Protein AF-A0A9W8CVJ3-F1 (afdb_monomer_lite)

Foldseek 3Di:
DPDKFKAFFADDAPPNGPGDHPGDPDDAAQEAEPVDRRRQKIKIKDQLLVLLVVLQVFQHWHAYDDDPDPFFDRKKKKFKFAPDDPVCCVPPNSRGGIIMIMIGTDTPCLQPQDPVPDPHDGQFMEIAGHRQTSNVVSVVRVVTHGRHYHDCNPVPVRVVVSVVPDDPPDPPPPCPPPPPPPDPDDDDDDDDD

Sequence (193 aa):
MAVLRYGYLRGTFGLPYGGYTIQEPHPIDVELDAANEHRQMFCVLGRFSAVTGWLDGNQHTITARQAAQATFTREIVAEVYTESSWIAQMLWGLGCLDVQLVIRIGRTWDRRPRDRSCQFFPVLKVIAPSEVVMDDIGALLRRAVPGQVLDAAREKDLVARTLSRAPSHGLPPYRRGSMSLPSPSPRPPPEYE

Organism: NCBI:txid1286918

pLDDT: mean 77.33, std 16.67, range [37.38, 95.69]

Structure (mmCIF, N/CA/C/O backbone):
data_AF-A0A9W8CVJ3-F1
#
_entry.id   AF-A0A9W8CVJ3-F1
#
loop_
_atom_site.group_PDB
_atom_site.id
_atom_site.type_symbol
_atom_site.label_atom_id
_atom_site.label_alt_id
_atom_site.label_comp_id
_atom_site.label_asym_id
_atom_site.label_entity_id
_atom_site.label_seq_id
_atom_site.pdbx_PDB_ins_code
_atom_site.Cartn_x
_atom_site.Cartn_y
_atom_site.Cartn_z
_atom_site.occupancy
_atom_site.B_iso_or_equiv
_atom_site.auth_seq_id
_atom_site.auth_comp_id
_atom_site.auth_asym_id
_atom_site.auth_atom_id
_atom_site.pdbx_PDB_model_num
ATOM 1 N N . MET A 1 1 ? -23.732 -5.599 4.275 1.00 44.16 1 MET A N 1
ATOM 2 C CA . MET A 1 1 ? -22.265 -5.522 4.086 1.00 44.16 1 MET A CA 1
ATOM 3 C C . MET A 1 1 ? -21.934 -4.094 3.692 1.00 44.16 1 MET A C 1
ATOM 5 O O . MET A 1 1 ? -22.647 -3.560 2.853 1.00 44.16 1 MET A O 1
ATOM 9 N N . ALA A 1 2 ? -20.946 -3.454 4.320 1.00 55.69 2 ALA A N 1
ATOM 10 C CA . ALA A 1 2 ? -20.4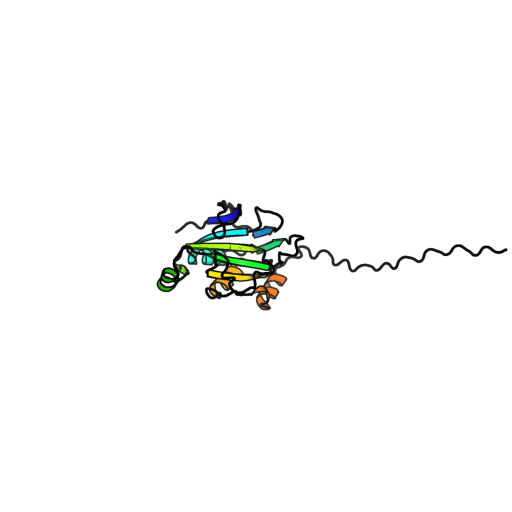96 -2.139 3.864 1.00 55.69 2 ALA A CA 1
ATOM 11 C C . ALA A 1 2 ? -19.896 -2.291 2.458 1.00 55.69 2 ALA A C 1
ATOM 13 O O . ALA A 1 2 ? -19.083 -3.188 2.236 1.00 55.69 2 ALA A O 1
ATOM 14 N N . VAL A 1 3 ? -20.351 -1.475 1.510 1.00 76.81 3 VAL A N 1
ATOM 15 C CA . VAL A 1 3 ? -19.886 -1.521 0.120 1.00 76.81 3 VAL A CA 1
ATOM 16 C C . VAL A 1 3 ? -18.462 -0.972 0.075 1.00 76.81 3 VAL A C 1
ATOM 18 O O . VAL A 1 3 ? -18.230 0.168 0.477 1.00 76.81 3 VAL A O 1
ATOM 21 N N . LEU A 1 4 ? -17.511 -1.786 -0.389 1.00 85.31 4 LEU A N 1
ATOM 22 C CA . LEU A 1 4 ? -16.147 -1.331 -0.648 1.00 85.31 4 LEU A CA 1
ATOM 23 C C . LEU A 1 4 ? -16.158 -0.314 -1.788 1.00 85.31 4 LEU A C 1
ATOM 25 O O . LEU A 1 4 ? -16.824 -0.519 -2.804 1.00 85.31 4 LEU A O 1
ATOM 29 N N . ARG A 1 5 ? -15.392 0.765 -1.638 1.00 86.06 5 ARG A N 1
ATOM 30 C CA . ARG A 1 5 ? -15.170 1.744 -2.708 1.00 86.06 5 ARG A CA 1
ATOM 31 C C . ARG A 1 5 ? -13.704 1.706 -3.085 1.00 86.06 5 ARG A C 1
ATOM 33 O O . ARG A 1 5 ? -12.858 1.907 -2.223 1.00 86.06 5 ARG A O 1
ATOM 40 N N . TYR A 1 6 ? -13.402 1.475 -4.350 1.00 87.19 6 TYR A N 1
ATOM 41 C CA . TYR A 1 6 ? -12.029 1.433 -4.837 1.00 87.19 6 TYR A CA 1
ATOM 42 C C . TYR A 1 6 ? -11.892 2.197 -6.145 1.00 87.19 6 TYR A C 1
ATOM 44 O O . TYR A 1 6 ? -12.887 2.476 -6.815 1.00 87.19 6 TYR A O 1
ATOM 52 N N . GLY A 1 7 ? -10.663 2.554 -6.494 1.00 87.69 7 GLY A N 1
ATOM 53 C CA . GLY A 1 7 ? -10.372 3.260 -7.730 1.00 87.69 7 GLY A CA 1
ATOM 54 C C . GLY A 1 7 ? -9.091 4.070 -7.662 1.00 87.69 7 GLY A C 1
ATOM 55 O O . GLY A 1 7 ? -8.433 4.146 -6.619 1.00 87.69 7 GLY A O 1
ATOM 56 N N . TYR A 1 8 ? -8.757 4.714 -8.774 1.00 86.12 8 TYR A N 1
ATOM 57 C CA . TYR A 1 8 ? -7.644 5.650 -8.792 1.00 86.12 8 TYR A CA 1
ATOM 58 C C . TYR A 1 8 ? -7.999 6.927 -8.040 1.00 86.12 8 TYR A C 1
ATOM 60 O O . TYR A 1 8 ? -9.116 7.445 -8.114 1.00 86.12 8 TYR A O 1
ATOM 68 N N . LEU A 1 9 ? -7.032 7.428 -7.290 1.00 79.50 9 LEU A N 1
ATOM 69 C CA . LEU A 1 9 ? -7.181 8.611 -6.465 1.00 79.50 9 LEU A CA 1
ATOM 70 C C . LEU A 1 9 ? -6.743 9.842 -7.265 1.00 79.50 9 LEU A C 1
ATOM 72 O O . LEU A 1 9 ? -5.576 9.949 -7.637 1.00 79.50 9 LEU A O 1
ATOM 76 N N . ARG A 1 10 ? -7.673 10.772 -7.519 1.00 71.44 10 ARG A N 1
ATOM 77 C CA . ARG A 1 10 ? -7.426 12.006 -8.287 1.00 71.44 10 ARG A CA 1
ATOM 78 C C . ARG A 1 10 ? -7.576 13.249 -7.406 1.00 71.44 10 ARG A C 1
ATOM 80 O O . ARG A 1 10 ? -8.596 13.402 -6.738 1.00 71.44 10 ARG A O 1
ATOM 87 N N . GLY A 1 11 ? -6.598 14.159 -7.457 1.00 59.12 11 GLY A N 1
ATOM 88 C CA . GLY A 1 11 ? -6.625 15.458 -6.766 1.00 59.12 11 GLY A CA 1
ATOM 89 C C . GLY A 1 11 ? -5.327 15.805 -6.027 1.00 59.12 11 GLY A C 1
ATOM 90 O O . GLY A 1 11 ? -4.428 14.976 -5.893 1.00 59.12 11 GLY A O 1
ATOM 91 N N . THR A 1 12 ? -5.228 17.049 -5.549 1.00 47.81 12 THR A N 1
ATOM 92 C CA . THR A 1 12 ? -4.090 17.555 -4.765 1.00 47.81 12 THR A CA 1
ATOM 93 C C . THR A 1 12 ? -4.223 17.228 -3.273 1.00 47.81 12 THR A C 1
ATOM 95 O O . THR A 1 12 ? -5.270 17.446 -2.677 1.00 47.81 12 THR A O 1
ATOM 98 N N . PHE A 1 13 ? -3.126 16.713 -2.710 1.00 46.72 13 PHE A N 1
ATOM 99 C CA . PHE A 1 13 ? -2.808 16.365 -1.311 1.00 46.72 13 PHE A CA 1
ATOM 100 C C . PHE A 1 13 ? -3.720 16.863 -0.151 1.00 46.72 13 PHE A C 1
ATOM 102 O O . PHE A 1 13 ? -3.877 18.066 0.037 1.00 46.72 13 PHE A O 1
ATOM 109 N N . GLY A 1 14 ? -4.139 15.904 0.714 1.00 38.22 14 GLY A N 1
ATOM 110 C CA . GLY A 1 14 ? -4.690 16.054 2.091 1.00 38.22 14 GLY A CA 1
ATOM 111 C C . GLY A 1 14 ? -6.114 15.489 2.286 1.00 38.22 14 GLY A C 1
ATOM 112 O O . GLY A 1 14 ? -7.002 16.046 1.671 1.00 38.22 14 GLY A O 1
ATOM 113 N N . LEU A 1 15 ? -6.438 14.429 3.069 1.00 49.38 15 LEU A N 1
ATOM 114 C CA . LEU A 1 15 ? -5.839 13.942 4.336 1.00 49.38 15 LEU A CA 1
ATOM 115 C C . LEU A 1 15 ? -5.777 12.386 4.461 1.00 49.38 15 LEU A C 1
ATOM 117 O O . LEU A 1 15 ? -6.810 11.747 4.630 1.00 49.38 15 LEU A O 1
ATOM 121 N N . PRO A 1 16 ? -4.597 11.739 4.348 1.00 51.59 16 PRO A N 1
ATOM 122 C CA . PRO A 1 16 ? -3.433 12.261 3.632 1.00 51.59 16 PRO A CA 1
ATOM 123 C C . PRO A 1 16 ? -3.754 12.527 2.157 1.00 51.59 16 PRO A C 1
ATOM 125 O O . PRO A 1 16 ? -2.994 13.221 1.486 1.00 51.59 16 PRO A O 1
ATOM 128 N N . TYR A 1 17 ? -4.883 12.023 1.648 1.00 57.97 17 TYR A N 1
ATOM 129 C CA . TYR A 1 17 ? -5.262 12.144 0.250 1.00 57.97 17 TYR A CA 1
ATOM 130 C C . TYR A 1 17 ? -6.745 12.522 0.088 1.00 57.97 17 TYR A C 1
ATOM 132 O O . TYR A 1 17 ? -7.610 11.657 -0.010 1.00 57.97 17 TYR A O 1
ATOM 140 N N . GLY A 1 18 ? -7.049 13.819 0.029 1.00 54.19 18 GLY A N 1
ATOM 141 C CA . GLY A 1 18 ? -8.396 14.370 -0.203 1.00 54.19 18 GLY A CA 1
ATOM 142 C C . GLY A 1 18 ? -8.692 14.474 -1.678 1.00 54.19 18 GLY A C 1
ATOM 143 O O . GLY A 1 18 ? -9.051 15.529 -2.194 1.00 54.19 18 GLY A O 1
ATOM 144 N N . GLY A 1 19 ? -8.492 13.352 -2.355 1.00 60.31 19 GLY A N 1
ATOM 145 C CA . GLY A 1 19 ? -8.987 13.140 -3.697 1.00 60.31 19 GLY A CA 1
ATOM 146 C C . GLY A 1 19 ? -10.348 12.463 -3.659 1.00 60.31 19 GLY A C 1
ATOM 147 O O . GLY A 1 19 ? -10.762 11.892 -2.649 1.00 60.31 19 GLY A O 1
ATOM 148 N N . TYR A 1 20 ? -11.031 12.474 -4.795 1.00 62.34 20 TYR A N 1
ATOM 149 C CA . TYR A 1 20 ? -12.126 11.543 -5.024 1.00 62.34 20 TYR A CA 1
ATOM 150 C C . TYR A 1 20 ? -11.576 10.276 -5.676 1.00 62.34 20 TYR A C 1
ATOM 152 O O . TYR A 1 20 ? -10.598 10.310 -6.430 1.00 62.34 20 TYR A O 1
ATOM 160 N N . THR A 1 21 ? -12.206 9.143 -5.375 1.00 70.25 21 THR A N 1
ATOM 161 C CA . THR A 1 21 ? -11.946 7.902 -6.096 1.00 70.25 21 THR A CA 1
ATOM 162 C C . THR A 1 21 ? -12.657 7.960 -7.442 1.00 70.25 21 THR A C 1
ATOM 164 O O . THR A 1 21 ? -13.871 8.157 -7.511 1.00 70.25 21 THR A O 1
ATOM 167 N N . ILE A 1 22 ? -11.908 7.781 -8.526 1.00 71.12 22 ILE A N 1
ATOM 168 C CA . ILE A 1 22 ? -12.485 7.435 -9.822 1.00 71.12 22 ILE A CA 1
ATOM 169 C C . ILE A 1 22 ? -12.811 5.953 -9.734 1.00 71.12 22 ILE A C 1
ATOM 171 O O . ILE A 1 22 ? -11.914 5.116 -9.823 1.00 71.12 22 ILE A O 1
ATOM 175 N N . GLN A 1 23 ? -14.076 5.650 -9.445 1.00 71.19 23 GLN A N 1
ATOM 176 C CA . GLN A 1 23 ? -14.514 4.281 -9.227 1.00 71.19 23 GLN A CA 1
ATOM 177 C C . GLN A 1 23 ? -14.359 3.476 -10.514 1.00 71.19 23 GLN A C 1
ATOM 179 O O . GLN A 1 23 ? -14.997 3.775 -11.522 1.00 71.19 23 GLN A O 1
ATOM 184 N N . GLU A 1 24 ? -13.517 2.450 -10.458 1.00 66.69 24 GLU A N 1
ATOM 185 C CA . GLU A 1 24 ? -13.365 1.520 -11.568 1.00 66.69 24 GLU A CA 1
ATOM 186 C C . GLU A 1 24 ? -14.538 0.528 -11.545 1.00 66.69 24 GLU A C 1
ATOM 188 O O . GLU A 1 24 ? -14.852 -0.032 -10.487 1.00 66.69 24 GLU A O 1
ATOM 193 N N . PRO A 1 25 ? -15.216 0.300 -12.683 1.00 57.81 25 PRO A N 1
ATOM 194 C CA . PRO A 1 25 ? -16.406 -0.545 -12.731 1.00 57.81 25 PRO A CA 1
ATOM 195 C C . PRO A 1 25 ? -16.093 -2.023 -12.461 1.00 57.81 25 PRO A C 1
ATOM 197 O O . PRO A 1 25 ? -16.988 -2.766 -12.069 1.00 57.81 25 PRO A O 1
ATOM 200 N N . HIS A 1 26 ? -14.835 -2.447 -12.627 1.00 60.78 26 HIS A N 1
ATOM 201 C CA . HIS A 1 26 ? -14.384 -3.820 -12.406 1.00 60.78 26 HIS A CA 1
ATOM 202 C C . HIS A 1 26 ? -13.009 -3.830 -11.726 1.00 60.78 26 HIS A C 1
ATOM 204 O O . HIS A 1 26 ? -12.227 -2.900 -11.935 1.00 60.78 26 HIS A O 1
ATOM 210 N N . PRO A 1 27 ? -12.693 -4.856 -10.919 1.00 61.66 27 PRO A N 1
ATOM 211 C CA . PRO A 1 27 ? -11.321 -5.094 -10.502 1.00 61.66 27 PRO A CA 1
ATOM 212 C C . PRO A 1 27 ? -10.483 -5.406 -11.752 1.00 61.66 27 PRO A C 1
ATOM 214 O O . PRO A 1 27 ? -10.820 -6.277 -12.553 1.00 61.66 27 PRO A 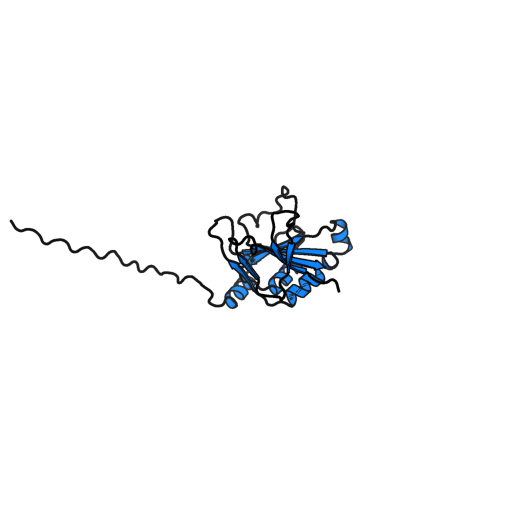O 1
ATOM 217 N N . ILE A 1 28 ? -9.443 -4.606 -11.952 1.00 69.75 28 ILE A N 1
ATOM 218 C CA . ILE A 1 28 ? -8.496 -4.689 -13.063 1.00 69.75 28 ILE A CA 1
ATOM 219 C C . ILE A 1 28 ? -7.085 -4.673 -12.486 1.00 69.75 28 ILE A C 1
ATOM 221 O O . ILE A 1 28 ? -6.882 -4.249 -11.343 1.00 69.75 28 ILE A O 1
ATOM 225 N N . ASP A 1 29 ? -6.109 -5.091 -13.288 1.00 81.56 29 ASP A N 1
ATOM 226 C CA . ASP A 1 29 ? -4.705 -4.881 -12.952 1.00 81.56 29 ASP A CA 1
ATOM 227 C C . ASP A 1 29 ? -4.443 -3.390 -12.711 1.00 81.56 29 ASP A C 1
ATOM 229 O O . ASP A 1 29 ? -4.894 -2.514 -13.459 1.00 81.56 29 ASP A O 1
ATOM 233 N N . VAL A 1 30 ? -3.749 -3.097 -11.612 1.00 85.56 30 VAL A N 1
ATOM 234 C CA . VAL A 1 30 ? -3.501 -1.727 -11.168 1.00 85.56 30 VAL A CA 1
ATOM 235 C C . VAL A 1 30 ? -2.202 -1.255 -11.794 1.00 85.56 30 VAL A C 1
ATOM 237 O O . VAL A 1 30 ? -1.113 -1.681 -11.412 1.00 85.56 30 VAL A O 1
ATOM 240 N N . GLU A 1 31 ? -2.315 -0.339 -12.745 1.00 88.69 31 GLU A N 1
ATOM 241 C CA . GLU A 1 31 ? -1.171 0.317 -13.362 1.00 88.69 31 GLU A CA 1
ATOM 242 C C . GLU A 1 31 ? -0.953 1.679 -12.721 1.00 88.69 31 GLU A C 1
ATOM 244 O O . GLU A 1 31 ? -1.731 2.615 -12.917 1.00 88.69 31 GLU A O 1
ATOM 249 N N . LEU A 1 32 ? 0.139 1.796 -11.975 1.00 87.69 32 LEU A N 1
ATOM 250 C CA . LEU A 1 32 ? 0.570 3.057 -11.411 1.00 87.69 32 LEU A CA 1
ATOM 251 C C . LEU A 1 32 ? 1.566 3.732 -12.346 1.00 87.69 32 LEU A C 1
ATOM 253 O O . LEU A 1 32 ? 2.557 3.123 -12.738 1.00 87.69 32 LEU A O 1
ATOM 257 N N . ASP A 1 33 ? 1.344 5.000 -12.666 1.00 86.19 33 ASP A N 1
ATOM 258 C CA . ASP A 1 33 ? 2.223 5.775 -13.539 1.00 86.19 33 ASP A CA 1
ATOM 259 C C . ASP A 1 33 ? 2.597 7.098 -12.875 1.00 86.19 33 ASP A C 1
ATOM 261 O O . ASP A 1 33 ? 1.755 7.963 -12.640 1.00 86.19 33 ASP A O 1
ATOM 265 N N . ALA A 1 34 ? 3.887 7.262 -12.577 1.00 80.31 34 ALA A N 1
ATOM 266 C CA . ALA A 1 34 ? 4.395 8.456 -11.915 1.00 80.31 34 ALA A CA 1
ATOM 267 C C . ALA A 1 34 ? 4.277 9.723 -12.785 1.00 80.31 34 ALA A C 1
ATOM 269 O O . ALA A 1 34 ? 4.219 10.821 -12.232 1.00 80.31 34 ALA A O 1
ATOM 270 N N . ALA A 1 35 ? 4.194 9.603 -14.114 1.00 79.69 35 ALA A N 1
ATOM 271 C CA . ALA A 1 35 ? 3.970 10.733 -15.016 1.00 79.69 35 ALA A CA 1
ATOM 272 C C . ALA A 1 35 ? 2.485 11.115 -15.152 1.00 79.69 35 ALA A C 1
ATOM 274 O O . ALA A 1 35 ? 2.178 12.201 -15.642 1.00 79.69 35 ALA A O 1
ATOM 275 N N . ASN A 1 36 ? 1.565 10.253 -14.709 1.00 81.06 36 ASN A N 1
ATOM 276 C CA . ASN A 1 36 ? 0.129 10.450 -14.855 1.00 81.06 36 ASN A CA 1
ATOM 277 C C . ASN A 1 36 ? -0.523 10.783 -13.510 1.00 81.06 36 ASN A C 1
ATOM 279 O O . ASN A 1 36 ? -0.801 9.900 -12.701 1.00 81.06 36 ASN A O 1
ATOM 283 N N . GLU A 1 37 ? -0.857 12.054 -13.300 1.00 73.50 37 GLU A N 1
ATOM 284 C CA . GLU A 1 37 ? -1.499 12.553 -12.074 1.00 73.50 37 GLU A CA 1
ATOM 285 C C . GLU A 1 37 ? -2.819 11.854 -11.691 1.00 73.50 37 GLU A C 1
ATOM 287 O O . GLU A 1 37 ? -3.268 11.964 -10.553 1.00 73.50 37 GLU A O 1
ATOM 292 N N . HIS A 1 38 ? -3.456 11.126 -12.609 1.00 74.31 38 HIS A N 1
ATOM 293 C CA . HIS A 1 38 ? -4.684 10.373 -12.348 1.00 74.31 38 HIS A CA 1
ATOM 294 C C . HIS A 1 38 ? -4.440 8.893 -12.059 1.00 74.31 38 HIS A C 1
ATOM 296 O O . HIS A 1 38 ? -5.364 8.216 -11.632 1.00 74.31 38 HIS A O 1
ATOM 302 N N . ARG A 1 39 ? -3.226 8.382 -12.291 1.00 82.69 39 ARG A N 1
ATOM 303 C CA . ARG A 1 39 ? -2.851 6.975 -12.074 1.00 82.69 39 ARG A CA 1
ATOM 304 C C . ARG A 1 39 ? -1.634 6.823 -11.169 1.00 82.69 39 ARG A C 1
ATOM 306 O O . ARG A 1 39 ? -1.007 5.780 -11.144 1.00 82.69 39 ARG A O 1
ATOM 313 N N . GLN A 1 40 ? -1.282 7.837 -10.391 1.00 81.50 40 GLN A N 1
ATOM 314 C CA . GLN A 1 40 ? -0.162 7.735 -9.448 1.00 81.50 40 GLN A CA 1
ATOM 315 C C . GLN A 1 40 ? -0.478 6.860 -8.229 1.00 81.50 40 GLN A C 1
ATOM 317 O O . GLN A 1 40 ? 0.437 6.325 -7.596 1.00 81.50 40 GLN A O 1
ATOM 322 N N . MET A 1 41 ? -1.760 6.768 -7.864 1.00 87.44 41 MET A N 1
ATOM 323 C CA . MET A 1 41 ? -2.216 6.151 -6.623 1.00 87.44 41 MET A CA 1
ATOM 324 C C . MET A 1 41 ? -3.555 5.447 -6.828 1.00 87.44 41 MET A C 1
ATOM 326 O O . MET A 1 41 ? -4.475 5.997 -7.435 1.00 87.44 41 MET A O 1
ATOM 330 N N . PHE A 1 42 ? -3.673 4.255 -6.262 1.00 89.31 42 PHE A N 1
ATOM 331 C CA . PHE A 1 42 ? -4.900 3.479 -6.180 1.00 89.31 42 PHE A CA 1
ATOM 332 C C . PHE A 1 42 ? -5.359 3.406 -4.724 1.00 89.31 42 PHE A C 1
ATOM 334 O O . PHE A 1 42 ? -4.540 3.341 -3.809 1.00 89.31 42 PHE A O 1
ATOM 341 N N . CYS A 1 43 ? -6.664 3.448 -4.493 1.00 89.44 43 CYS A N 1
ATOM 342 C CA . CYS A 1 43 ? -7.242 3.537 -3.161 1.00 89.44 43 CYS A CA 1
ATOM 343 C C . CYS A 1 43 ? -8.359 2.508 -2.984 1.00 89.44 43 CYS A C 1
ATOM 345 O O . CYS A 1 43 ? -9.124 2.259 -3.915 1.00 89.44 43 CYS A O 1
ATOM 347 N N . VAL A 1 44 ? -8.478 1.957 -1.775 1.00 90.19 44 VAL A N 1
ATOM 348 C CA . VAL A 1 44 ? -9.592 1.107 -1.340 1.00 90.19 44 VAL A CA 1
ATOM 349 C C . VAL A 1 44 ? -10.093 1.605 0.014 1.00 90.19 44 VAL A C 1
ATOM 351 O O . VAL A 1 44 ? -9.323 1.748 0.963 1.00 90.19 44 VAL A O 1
ATOM 354 N N . LEU A 1 45 ? -11.394 1.860 0.105 1.00 88.94 45 LEU A N 1
ATOM 355 C CA . LEU A 1 45 ? -12.089 2.365 1.282 1.00 88.94 45 LEU A CA 1
ATOM 356 C C . LEU A 1 45 ? -13.075 1.322 1.805 1.00 88.94 45 LEU A C 1
ATOM 358 O O . LEU A 1 45 ? -13.856 0.743 1.041 1.00 88.94 45 LEU A O 1
ATOM 362 N N . GLY A 1 46 ? -13.084 1.151 3.121 1.00 89.94 46 GLY A N 1
ATOM 363 C CA . GLY A 1 46 ? -14.061 0.344 3.839 1.00 89.94 46 GLY A CA 1
ATOM 364 C C . GLY A 1 46 ? -13.485 -0.204 5.133 1.00 89.94 46 GLY A C 1
ATOM 365 O O . GLY A 1 46 ? -12.421 0.213 5.582 1.00 89.94 46 GLY A O 1
ATOM 366 N N . ARG A 1 47 ? -14.169 -1.176 5.732 1.00 92.31 47 ARG A N 1
ATOM 367 C CA . ARG A 1 47 ? -13.678 -1.828 6.947 1.00 92.31 47 ARG A CA 1
ATOM 368 C C . ARG A 1 47 ? -12.416 -2.644 6.653 1.00 92.31 47 ARG A C 1
ATOM 370 O O . ARG A 1 47 ? -12.400 -3.383 5.671 1.00 92.31 47 ARG A O 1
ATOM 377 N N . PHE A 1 48 ? -11.399 -2.598 7.516 1.00 93.25 48 PHE A N 1
ATOM 378 C CA . PHE A 1 48 ? -10.115 -3.287 7.283 1.00 93.25 48 PHE A CA 1
ATOM 379 C C . PHE A 1 48 ? -10.261 -4.783 6.963 1.00 93.25 48 PHE A C 1
ATOM 381 O O . PHE A 1 48 ? -9.590 -5.295 6.069 1.00 93.25 48 PHE A O 1
ATOM 388 N N . SER A 1 49 ? -11.165 -5.489 7.649 1.00 92.81 49 SER A N 1
ATOM 389 C CA . SER A 1 49 ? -11.485 -6.896 7.354 1.00 92.81 49 SER A CA 1
ATOM 390 C C . SER A 1 49 ? -12.063 -7.106 5.950 1.00 92.81 49 SER A C 1
ATOM 392 O O . SER A 1 49 ? -11.709 -8.070 5.279 1.00 92.81 49 SER A O 1
ATOM 394 N N . ALA A 1 50 ? -12.911 -6.194 5.472 1.00 92.62 50 ALA A N 1
ATOM 395 C CA . ALA A 1 50 ? -13.447 -6.244 4.115 1.00 92.62 50 ALA A CA 1
ATOM 396 C C . ALA A 1 50 ? -12.376 -5.891 3.071 1.00 92.62 50 ALA A C 1
ATOM 398 O O . ALA A 1 50 ? -12.302 -6.545 2.037 1.00 92.62 50 ALA A O 1
ATOM 399 N N . VAL A 1 51 ? -11.520 -4.903 3.353 1.00 92.69 51 VAL A N 1
ATOM 400 C CA . VAL A 1 51 ? -10.402 -4.522 2.474 1.00 92.69 51 VAL A CA 1
ATOM 401 C C . VAL A 1 51 ? -9.411 -5.674 2.320 1.00 92.69 51 VAL A C 1
ATOM 403 O O . VAL A 1 51 ? -9.056 -6.033 1.204 1.00 92.69 51 VAL A O 1
ATOM 406 N N . THR A 1 52 ? -8.987 -6.286 3.426 1.00 93.81 52 THR A N 1
ATOM 407 C CA . THR A 1 52 ? -8.065 -7.432 3.388 1.00 93.81 52 THR A CA 1
ATOM 408 C C . THR A 1 52 ? -8.700 -8.663 2.746 1.00 93.81 52 THR A C 1
ATOM 410 O O . THR A 1 52 ? -8.054 -9.291 1.918 1.00 93.81 52 THR A O 1
ATOM 413 N N . GLY A 1 53 ? -9.974 -8.957 3.024 1.00 92.12 53 GLY A N 1
ATOM 414 C CA . GLY A 1 53 ? -10.689 -10.039 2.340 1.00 92.12 53 GLY A CA 1
ATOM 415 C C . GLY A 1 53 ? -10.852 -9.801 0.834 1.00 92.12 53 GLY A C 1
ATOM 416 O O . GLY A 1 53 ? -10.780 -10.744 0.052 1.00 92.12 53 GLY A O 1
ATOM 417 N N . TRP A 1 54 ? -11.019 -8.546 0.407 1.00 91.25 54 TRP A N 1
ATOM 418 C CA . TRP A 1 54 ? -11.001 -8.190 -1.011 1.00 91.25 54 TRP A CA 1
ATOM 419 C C . TRP A 1 54 ? -9.617 -8.415 -1.617 1.00 91.25 54 TRP A C 1
ATOM 421 O O . TRP A 1 54 ? -9.531 -9.077 -2.642 1.00 91.25 54 TRP A O 1
ATOM 431 N N . LEU A 1 55 ? -8.535 -7.960 -0.977 1.00 92.56 55 LEU A N 1
ATOM 432 C CA . LEU A 1 55 ? -7.170 -8.219 -1.455 1.00 92.56 55 LEU A CA 1
ATOM 433 C C . LEU A 1 55 ? -6.891 -9.719 -1.634 1.00 92.56 55 LEU A C 1
ATOM 435 O O . LEU A 1 55 ? -6.355 -10.110 -2.662 1.00 92.56 55 LEU A O 1
ATOM 439 N N . ASP A 1 56 ? -7.316 -10.556 -0.686 1.00 90.88 56 ASP A N 1
ATOM 440 C CA . ASP A 1 56 ? -7.124 -12.012 -0.752 1.00 90.88 56 ASP A CA 1
ATOM 441 C C . ASP A 1 56 ? -7.861 -12.663 -1.932 1.00 90.88 56 ASP A C 1
ATOM 443 O O . ASP A 1 56 ? -7.388 -13.639 -2.514 1.00 90.88 56 ASP A O 1
ATOM 447 N N . GLY A 1 57 ? -9.034 -12.129 -2.281 1.00 86.50 57 GLY A N 1
ATOM 448 C CA . GLY A 1 57 ? -9.852 -12.612 -3.391 1.00 86.50 57 GLY A CA 1
ATOM 449 C C . GLY A 1 57 ? -9.421 -12.098 -4.766 1.00 86.50 57 GLY A C 1
ATOM 450 O O . GLY A 1 57 ? -9.964 -12.560 -5.768 1.00 86.50 57 GLY A O 1
ATOM 451 N N . ASN A 1 58 ? -8.476 -11.153 -4.837 1.00 85.75 58 ASN A N 1
ATOM 452 C CA . ASN A 1 58 ? -8.032 -10.538 -6.085 1.00 85.75 58 ASN A CA 1
ATOM 453 C C . ASN A 1 58 ? -6.597 -10.960 -6.415 1.00 85.75 58 ASN A C 1
ATOM 455 O O . ASN A 1 58 ? -5.655 -10.676 -5.686 1.00 85.75 58 ASN A O 1
ATOM 459 N N . GLN A 1 59 ? -6.424 -11.597 -7.571 1.00 86.12 59 GLN A N 1
ATOM 460 C CA . GLN A 1 59 ? -5.115 -12.023 -8.085 1.00 86.12 59 GLN A CA 1
ATOM 461 C C . GLN A 1 59 ? -4.533 -11.016 -9.093 1.00 86.12 59 GLN A C 1
ATOM 463 O O . GLN A 1 59 ? -3.654 -11.348 -9.883 1.00 86.12 59 GLN A O 1
ATOM 468 N N . HIS A 1 60 ? -5.034 -9.780 -9.071 1.00 88.50 60 HIS A N 1
ATOM 469 C CA . HIS A 1 60 ? -4.601 -8.712 -9.964 1.00 88.50 60 HIS A CA 1
ATOM 470 C C . HIS A 1 60 ? -3.208 -8.201 -9.610 1.00 88.50 60 HIS A C 1
ATOM 472 O O . HIS A 1 60 ? -2.849 -8.065 -8.433 1.00 88.50 60 HIS A O 1
ATOM 478 N N . THR A 1 61 ? -2.433 -7.889 -10.643 1.00 89.06 61 THR A N 1
ATOM 479 C CA . THR A 1 61 ? -1.063 -7.399 -10.500 1.00 89.06 61 THR A CA 1
ATOM 480 C C . THR A 1 61 ? -1.045 -5.887 -10.308 1.00 89.06 61 THR A C 1
ATOM 482 O O . THR A 1 61 ? -1.833 -5.152 -10.902 1.00 89.06 61 THR A O 1
ATOM 485 N N . ILE A 1 62 ? -0.113 -5.410 -9.484 1.00 89.56 62 ILE A N 1
ATOM 486 C CA . ILE A 1 62 ? 0.133 -3.989 -9.252 1.00 89.56 62 ILE A CA 1
ATOM 487 C C . ILE A 1 62 ? 1.475 -3.616 -9.875 1.00 89.56 62 ILE A C 1
ATOM 489 O O . ILE A 1 62 ? 2.536 -4.014 -9.395 1.00 89.56 62 ILE A O 1
ATOM 493 N N . THR A 1 63 ? 1.438 -2.818 -10.935 1.00 88.56 63 THR A N 1
ATOM 494 C CA . THR A 1 63 ? 2.619 -2.461 -11.726 1.00 88.56 63 THR A CA 1
ATOM 495 C C . THR A 1 63 ? 2.986 -1.000 -11.515 1.00 88.56 63 THR A C 1
ATOM 497 O O . THR A 1 63 ? 2.139 -0.125 -11.676 1.00 88.56 63 THR A O 1
ATOM 500 N N . ALA A 1 64 ? 4.252 -0.710 -11.206 1.00 85.88 64 ALA A N 1
ATOM 501 C CA . ALA A 1 64 ? 4.778 0.654 -11.166 1.00 85.88 64 ALA A CA 1
ATOM 502 C C . ALA A 1 64 ? 5.522 0.993 -12.464 1.00 85.88 64 ALA A C 1
ATOM 504 O O . ALA A 1 64 ? 6.636 0.523 -12.708 1.00 85.88 64 ALA A O 1
ATOM 505 N N . ARG A 1 65 ? 4.946 1.876 -13.281 1.00 82.75 65 ARG A N 1
ATOM 506 C CA . ARG A 1 65 ? 5.613 2.482 -14.433 1.00 82.75 65 ARG A CA 1
ATOM 507 C C . ARG A 1 65 ? 6.458 3.662 -13.963 1.00 82.75 65 ARG A C 1
ATOM 509 O O . ARG A 1 65 ? 5.980 4.614 -13.343 1.00 82.75 65 ARG A O 1
ATOM 516 N N . GLN A 1 66 ? 7.756 3.548 -14.221 1.00 68.06 66 GLN A N 1
ATOM 517 C CA . GLN A 1 66 ? 8.761 4.483 -13.735 1.00 68.06 66 GLN A CA 1
ATOM 518 C C . GLN A 1 66 ? 8.589 5.864 -14.388 1.00 68.06 66 GLN A C 1
ATOM 520 O O . GLN A 1 66 ? 8.509 5.964 -15.610 1.00 68.06 66 GLN A O 1
ATOM 525 N N . ALA A 1 67 ? 8.636 6.934 -13.590 1.00 57.44 67 ALA A N 1
ATOM 526 C CA . ALA A 1 67 ? 8.915 8.269 -14.115 1.00 57.44 67 ALA A CA 1
ATOM 527 C C . ALA A 1 67 ? 10.424 8.457 -14.298 1.00 57.44 67 ALA A C 1
ATOM 529 O O . ALA A 1 67 ? 11.224 7.967 -13.505 1.00 57.44 67 ALA A O 1
ATOM 530 N N . ALA A 1 68 ? 10.824 9.264 -15.279 1.00 56.09 68 ALA A N 1
ATOM 531 C CA . ALA A 1 68 ? 12.219 9.670 -15.489 1.00 56.09 68 ALA A CA 1
ATOM 532 C C . ALA A 1 68 ? 12.849 10.429 -14.292 1.00 56.09 68 ALA A C 1
ATOM 534 O O . ALA A 1 68 ? 14.034 10.751 -14.312 1.00 56.09 68 ALA A O 1
ATOM 535 N N . GLN A 1 69 ? 12.068 10.738 -13.254 1.00 60.28 69 GLN A N 1
ATOM 536 C CA . GLN A 1 69 ? 12.493 11.507 -12.091 1.00 60.28 69 GLN A CA 1
ATOM 537 C C . GLN A 1 69 ? 13.183 10.623 -11.042 1.00 60.28 69 GLN A C 1
ATOM 539 O O . GLN A 1 69 ? 12.637 9.614 -10.603 1.00 60.28 69 GLN A O 1
ATOM 544 N N . ALA A 1 70 ? 14.352 11.063 -10.566 1.00 64.06 70 ALA A N 1
ATOM 545 C CA . ALA A 1 70 ? 15.185 10.351 -9.586 1.00 64.06 70 ALA A CA 1
ATOM 546 C C . ALA A 1 70 ? 14.555 10.188 -8.182 1.00 64.06 70 ALA A C 1
ATOM 548 O O . ALA A 1 70 ? 15.126 9.534 -7.312 1.00 64.06 70 ALA A O 1
ATOM 549 N N . THR A 1 71 ? 13.400 10.805 -7.931 1.00 76.62 71 THR A N 1
ATOM 550 C CA . THR A 1 71 ? 12.700 10.785 -6.640 1.00 76.62 71 THR A CA 1
ATOM 551 C C . THR A 1 71 ? 11.845 9.537 -6.434 1.00 76.62 71 THR A C 1
ATOM 553 O O . THR A 1 71 ? 11.637 9.136 -5.286 1.00 76.62 71 THR A O 1
ATOM 556 N N . PHE A 1 72 ? 11.366 8.917 -7.515 1.00 78.62 72 PHE A N 1
ATOM 557 C CA . PHE A 1 72 ? 10.523 7.724 -7.473 1.00 78.62 72 PHE A CA 1
ATOM 558 C C . PHE A 1 72 ? 11.356 6.445 -7.591 1.00 78.62 72 PHE A C 1
ATOM 560 O O . PHE A 1 72 ? 12.333 6.382 -8.338 1.00 78.62 72 PHE A O 1
ATOM 567 N N . THR A 1 73 ? 10.956 5.411 -6.856 1.00 82.69 73 THR A N 1
ATOM 568 C CA . THR A 1 73 ? 11.516 4.060 -6.958 1.00 82.69 73 THR A CA 1
ATOM 569 C C . THR A 1 73 ? 10.617 3.179 -7.834 1.00 82.69 73 THR A C 1
ATOM 571 O O . THR A 1 73 ? 9.527 3.582 -8.233 1.00 82.69 73 THR A O 1
ATOM 574 N N . ARG A 1 74 ? 11.069 1.961 -8.158 1.00 83.75 74 ARG A N 1
ATOM 575 C CA . ARG A 1 74 ? 10.246 0.929 -8.826 1.00 83.75 74 ARG A CA 1
ATOM 576 C C . ARG A 1 74 ? 9.466 0.068 -7.830 1.00 83.75 74 ARG A C 1
ATOM 578 O O . ARG A 1 74 ? 9.160 -1.082 -8.107 1.00 83.75 74 ARG A O 1
ATOM 585 N N . GLU A 1 75 ? 9.236 0.578 -6.633 1.00 89.88 75 GLU A N 1
ATOM 586 C CA . GLU A 1 75 ? 8.605 -0.183 -5.561 1.00 89.88 75 GLU A CA 1
ATOM 587 C C . GLU A 1 75 ? 7.172 0.279 -5.385 1.00 89.88 75 GLU A C 1
ATOM 589 O O . GLU A 1 75 ? 6.818 1.415 -5.710 1.00 89.88 75 GLU A O 1
ATOM 594 N N . ILE A 1 76 ? 6.362 -0.611 -4.838 1.00 92.38 76 ILE A N 1
ATOM 595 C CA . ILE A 1 76 ? 4.998 -0.323 -4.442 1.00 92.38 76 ILE A CA 1
ATOM 596 C C . ILE A 1 76 ? 4.997 -0.042 -2.951 1.00 92.38 76 ILE A C 1
ATOM 598 O O . ILE A 1 76 ? 5.603 -0.764 -2.161 1.00 92.38 76 ILE A O 1
ATOM 602 N N . VAL A 1 77 ? 4.301 1.013 -2.559 1.00 92.75 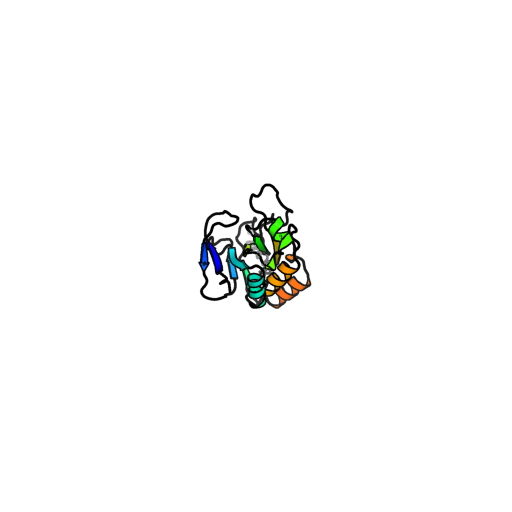77 VAL A N 1
ATOM 603 C CA . VAL A 1 77 ? 4.065 1.358 -1.165 1.00 92.75 77 VAL A CA 1
ATOM 604 C C . VAL A 1 77 ? 2.575 1.233 -0.899 1.00 92.75 77 VAL A C 1
ATOM 606 O O . VAL A 1 77 ? 1.774 1.900 -1.551 1.00 92.75 77 VAL A O 1
ATOM 609 N N . ALA A 1 78 ? 2.222 0.374 0.053 1.00 94.19 78 ALA A N 1
ATOM 610 C CA . ALA A 1 78 ? 0.867 0.198 0.552 1.00 94.19 78 ALA A CA 1
ATOM 611 C C . ALA A 1 78 ? 0.763 0.796 1.961 1.00 94.19 78 ALA A C 1
ATOM 613 O O . ALA A 1 78 ? 1.512 0.433 2.872 1.00 94.19 78 ALA A O 1
ATOM 614 N N . GLU A 1 79 ? -0.160 1.732 2.137 1.00 93.06 79 GLU A N 1
ATOM 615 C CA . GLU A 1 79 ? -0.341 2.529 3.346 1.00 93.06 79 GLU A CA 1
ATOM 616 C C . GLU A 1 79 ? -1.792 2.451 3.813 1.00 93.06 79 GLU A C 1
ATOM 618 O O . GLU A 1 79 ? -2.712 2.674 3.032 1.00 93.06 79 GLU A O 1
ATOM 623 N N . VAL A 1 80 ? -2.004 2.155 5.093 1.00 91.94 80 VAL A N 1
ATOM 624 C CA . VAL A 1 80 ? -3.342 2.103 5.696 1.00 91.94 80 VAL A CA 1
ATOM 625 C C . VAL A 1 80 ? -3.524 3.286 6.626 1.00 91.94 80 VAL A C 1
ATOM 627 O O . VAL A 1 80 ? -2.740 3.474 7.556 1.00 91.94 80 VAL A O 1
ATOM 630 N N . TYR A 1 81 ? -4.592 4.041 6.413 1.00 88.88 81 TYR A N 1
ATOM 631 C CA . TYR A 1 81 ? -4.989 5.184 7.224 1.00 88.88 81 TYR A CA 1
ATOM 632 C C . TYR A 1 81 ? -6.345 4.934 7.869 1.00 88.88 81 TYR A C 1
ATOM 634 O O . TYR A 1 81 ? -7.171 4.192 7.345 1.00 88.88 81 TYR A O 1
ATOM 642 N N . THR A 1 82 ? -6.577 5.568 9.011 1.00 87.75 82 THR A N 1
ATOM 643 C CA . THR A 1 82 ? -7.879 5.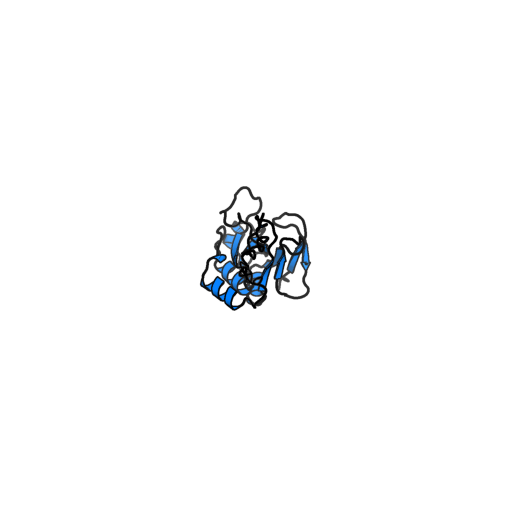593 9.675 1.00 87.75 82 THR A CA 1
ATOM 644 C C . THR A 1 82 ? -8.016 6.906 10.430 1.00 87.75 82 THR A C 1
ATOM 646 O O . THR A 1 82 ? -7.035 7.414 10.974 1.00 87.75 82 THR A O 1
ATOM 649 N N . GLU A 1 83 ? -9.231 7.440 10.477 1.00 84.94 83 GLU A N 1
ATOM 650 C CA . GLU A 1 83 ? -9.584 8.574 11.341 1.00 84.94 83 GLU A CA 1
ATOM 651 C C . GLU A 1 83 ? -9.842 8.124 12.789 1.00 84.94 83 GLU A C 1
ATOM 653 O O . GLU A 1 83 ? -9.963 8.941 13.701 1.00 84.94 83 GLU A O 1
ATOM 658 N N . SER A 1 84 ? -9.907 6.808 13.018 1.00 84.31 84 SER A N 1
ATOM 659 C CA . SER A 1 84 ? -10.151 6.230 14.335 1.00 84.31 84 SER A CA 1
ATOM 660 C C . SER A 1 84 ? -9.022 6.561 15.306 1.00 84.31 84 SER A C 1
ATOM 662 O O . SER A 1 84 ? -7.836 6.396 14.998 1.00 84.31 84 SER A O 1
ATOM 664 N N . SER A 1 85 ? -9.393 6.948 16.527 1.00 83.44 85 SER A N 1
ATOM 665 C CA . SER A 1 85 ? -8.432 7.245 17.588 1.00 83.44 85 SER A CA 1
ATOM 666 C C . SER A 1 85 ? -7.563 6.031 17.933 1.00 83.44 85 SER A C 1
ATOM 668 O O . SER A 1 85 ? -7.961 4.877 17.762 1.00 83.44 85 SER A O 1
ATOM 670 N N . TRP A 1 86 ? -6.377 6.280 18.489 1.00 82.50 86 TRP A N 1
ATOM 671 C CA . TRP A 1 86 ? -5.499 5.209 18.972 1.00 82.50 86 TRP A CA 1
ATOM 672 C C . TRP A 1 86 ? -6.181 4.313 20.023 1.00 82.50 86 TRP A C 1
ATOM 674 O O . TRP A 1 86 ? -5.976 3.102 20.037 1.00 82.50 86 TRP A O 1
ATOM 684 N N . ILE A 1 87 ? -7.061 4.888 20.849 1.00 83.69 87 ILE A N 1
ATOM 685 C CA . ILE A 1 87 ? -7.855 4.139 21.833 1.00 83.69 87 ILE A CA 1
ATOM 686 C C . ILE A 1 87 ? -8.816 3.173 21.127 1.00 83.69 87 ILE A C 1
ATOM 688 O O . ILE A 1 87 ? -8.882 2.003 21.494 1.00 83.69 87 ILE A O 1
ATOM 692 N N . ALA A 1 88 ? -9.517 3.625 20.082 1.00 82.81 88 ALA A N 1
ATOM 693 C CA . ALA A 1 88 ? -10.390 2.761 19.287 1.00 82.81 88 ALA A CA 1
ATOM 694 C C . ALA A 1 88 ? -9.607 1.616 18.617 1.00 82.81 88 ALA A C 1
ATOM 696 O O . ALA A 1 88 ? -10.068 0.476 18.603 1.00 82.81 88 ALA A O 1
ATOM 697 N N . GLN A 1 89 ? -8.390 1.896 18.134 1.00 85.31 89 GLN A N 1
ATOM 698 C CA . GLN A 1 89 ? -7.488 0.883 17.573 1.00 85.31 89 GLN A CA 1
ATOM 699 C C . GLN A 1 89 ? -7.094 -0.181 18.602 1.00 85.31 89 GLN A C 1
ATOM 701 O O . GLN A 1 89 ? -7.055 -1.361 18.257 1.00 85.31 89 GLN A O 1
ATOM 706 N N . MET A 1 90 ? -6.843 0.204 19.856 1.00 84.25 90 MET A N 1
ATOM 707 C CA . MET A 1 90 ? -6.549 -0.752 20.927 1.00 84.25 90 MET A CA 1
ATOM 708 C C . MET A 1 90 ? -7.767 -1.574 21.352 1.00 84.25 90 MET A C 1
ATOM 710 O O . MET A 1 90 ? -7.635 -2.775 21.564 1.00 84.25 90 MET A O 1
ATOM 714 N N . LEU A 1 91 ? -8.937 -0.945 21.489 1.00 83.75 91 LEU A N 1
ATOM 715 C CA . LEU A 1 91 ? -10.135 -1.603 22.023 1.00 83.75 91 LEU A CA 1
ATOM 716 C C . LEU A 1 91 ? -10.794 -2.558 21.026 1.00 83.75 91 LEU A C 1
ATOM 718 O O . LEU A 1 91 ? -11.302 -3.602 21.427 1.00 83.75 91 LEU A O 1
ATOM 722 N N . TRP A 1 92 ? -10.816 -2.202 19.742 1.00 85.50 92 TRP A N 1
ATOM 723 C CA . TRP A 1 92 ? -11.554 -2.958 18.724 1.00 85.50 92 TRP A CA 1
ATOM 724 C C . TRP A 1 92 ? -10.654 -3.668 17.714 1.00 85.50 92 TRP A C 1
ATOM 726 O O . TRP A 1 92 ? -11.138 -4.500 16.942 1.00 85.50 92 TRP A O 1
ATOM 736 N N . GLY A 1 93 ? -9.355 -3.357 17.716 1.00 86.38 93 GLY A N 1
ATOM 737 C CA . GLY A 1 93 ? -8.421 -3.802 16.691 1.00 86.38 93 GLY A CA 1
ATOM 738 C C . GLY A 1 93 ? -8.707 -3.168 15.327 1.00 86.38 93 GLY A C 1
ATOM 739 O O . GLY A 1 93 ? -9.784 -2.636 15.064 1.00 86.38 93 GLY A O 1
ATOM 740 N N . LEU A 1 94 ? -7.742 -3.255 14.407 1.00 86.44 94 LEU A N 1
ATOM 741 C CA . LEU A 1 94 ? -7.891 -2.672 13.066 1.00 86.44 94 LEU A CA 1
ATOM 742 C C . LEU A 1 94 ? -9.031 -3.305 12.262 1.00 86.44 94 LEU A C 1
ATOM 744 O O . LEU A 1 94 ? -9.687 -2.606 11.499 1.00 86.44 94 LEU A O 1
ATOM 748 N N . GLY A 1 95 ? -9.311 -4.598 12.467 1.00 85.94 95 GLY A N 1
ATOM 749 C CA . GLY A 1 95 ? -10.305 -5.370 11.711 1.00 85.94 95 GLY A CA 1
ATOM 750 C C . GLY A 1 95 ? -11.721 -4.790 11.701 1.00 85.94 95 GLY A C 1
ATOM 751 O O . GLY A 1 95 ? -12.458 -5.015 10.737 1.00 85.94 95 GLY A O 1
ATOM 752 N N . CYS A 1 96 ? -12.085 -4.038 12.738 1.00 87.56 96 CYS A N 1
ATOM 753 C CA . CYS A 1 96 ? -13.411 -3.451 12.916 1.00 87.56 96 CYS A CA 1
ATOM 754 C C . CYS A 1 96 ? -13.501 -1.991 12.458 1.00 87.56 96 CYS A C 1
ATOM 756 O O . CYS A 1 96 ? -14.605 -1.453 12.395 1.00 87.56 96 CYS A O 1
ATOM 758 N N . LEU A 1 97 ? -12.369 -1.364 12.137 1.00 90.19 97 LEU A N 1
ATOM 759 C CA . LEU A 1 97 ? -12.297 0.057 11.823 1.00 90.19 97 LEU A CA 1
ATOM 760 C C . LEU A 1 97 ? -12.437 0.301 10.329 1.00 90.19 97 LEU A C 1
ATOM 762 O O . LEU A 1 97 ? -11.971 -0.493 9.504 1.00 90.19 97 LEU A O 1
ATOM 766 N N . ASP A 1 98 ? -13.047 1.434 10.001 1.00 90.06 98 ASP A N 1
ATOM 767 C CA . ASP A 1 98 ? -13.015 1.969 8.652 1.00 90.06 98 ASP A CA 1
ATOM 768 C C . ASP A 1 98 ? -11.621 2.518 8.357 1.00 90.06 98 ASP A C 1
ATOM 770 O O . ASP A 1 98 ? -10.996 3.219 9.167 1.00 90.06 98 ASP A O 1
ATOM 774 N N . VAL A 1 99 ? -11.112 2.133 7.194 1.00 90.69 99 VAL A N 1
ATOM 775 C CA . VAL A 1 99 ? -9.764 2.438 6.751 1.00 90.69 99 VAL A CA 1
ATOM 776 C C . VAL A 1 99 ? -9.754 2.908 5.306 1.00 90.69 99 VAL A C 1
ATOM 778 O O . VAL A 1 99 ? -10.627 2.584 4.497 1.00 90.69 99 VAL A O 1
ATOM 781 N N . GLN A 1 100 ? -8.690 3.629 4.988 1.00 90.38 100 GLN A N 1
ATOM 782 C CA . GLN A 1 100 ? -8.268 3.939 3.639 1.00 90.38 100 GLN A CA 1
ATOM 783 C C . GLN A 1 100 ? -6.946 3.223 3.374 1.00 90.38 100 GLN A C 1
ATOM 785 O O . GLN A 1 100 ? -5.922 3.569 3.962 1.00 90.38 100 GLN A O 1
ATOM 790 N N . LEU A 1 101 ? -6.966 2.227 2.492 1.00 92.44 101 LEU A N 1
ATOM 791 C CA . LEU A 1 101 ? -5.760 1.643 1.920 1.00 92.44 101 LEU A CA 1
ATOM 792 C C . LEU A 1 101 ? -5.369 2.453 0.687 1.00 92.44 101 LEU A C 1
ATOM 794 O O . LEU A 1 101 ? -6.162 2.581 -0.240 1.00 92.44 101 LEU A O 1
ATOM 798 N N . VAL A 1 102 ? -4.141 2.953 0.658 1.00 91.06 102 VAL A N 1
ATOM 799 C CA . VAL A 1 102 ? -3.547 3.616 -0.502 1.00 91.06 102 VAL A CA 1
ATOM 800 C C . VAL A 1 102 ? -2.366 2.804 -0.996 1.00 91.06 102 VAL A C 1
ATOM 802 O O . VAL A 1 102 ? -1.485 2.441 -0.224 1.00 91.06 102 VAL A O 1
ATOM 805 N N . ILE A 1 103 ? -2.344 2.545 -2.296 1.00 92.19 103 ILE A N 1
ATOM 806 C CA . ILE A 1 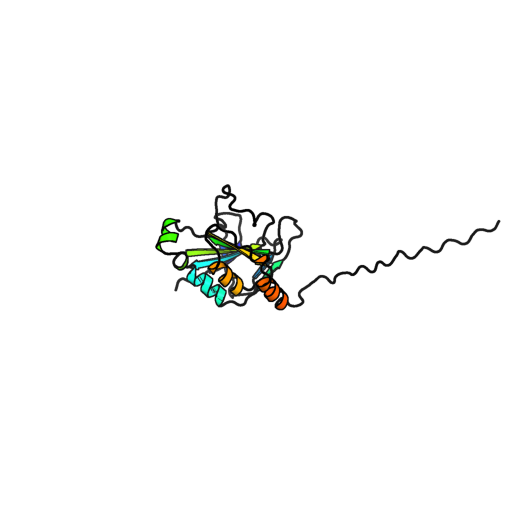103 ? -1.270 1.866 -3.004 1.00 92.19 103 ILE A CA 1
ATOM 807 C C . ILE A 1 103 ? -0.684 2.855 -4.003 1.00 92.19 103 ILE A C 1
ATOM 809 O O . ILE A 1 103 ? -1.399 3.410 -4.835 1.00 92.19 103 ILE A O 1
ATOM 813 N N . ARG A 1 104 ? 0.617 3.106 -3.911 1.00 90.44 104 ARG A N 1
ATOM 814 C CA . ARG A 1 104 ? 1.297 4.126 -4.711 1.00 90.44 104 ARG A CA 1
ATOM 815 C C . ARG A 1 104 ? 2.715 3.715 -5.068 1.00 90.44 104 ARG A C 1
ATOM 817 O O . ARG A 1 104 ? 3.280 2.801 -4.473 1.00 90.44 104 ARG A O 1
ATOM 824 N N . ILE A 1 105 ? 3.314 4.455 -5.993 1.00 88.69 105 ILE A N 1
ATOM 825 C CA . ILE A 1 105 ? 4.734 4.312 -6.314 1.00 88.69 105 ILE A CA 1
ATOM 826 C C . ILE A 1 105 ? 5.573 4.816 -5.131 1.00 88.69 105 ILE A C 1
ATOM 828 O O . ILE A 1 105 ? 5.295 5.870 -4.538 1.00 88.69 105 ILE A O 1
ATOM 832 N N . GLY A 1 106 ? 6.597 4.043 -4.783 1.00 86.25 106 GLY A N 1
ATOM 833 C CA . GLY A 1 106 ? 7.559 4.372 -3.748 1.00 86.25 106 GLY A CA 1
ATOM 834 C C . GLY A 1 106 ? 8.432 5.566 -4.111 1.00 86.25 106 GLY A C 1
ATOM 835 O O . GLY A 1 106 ? 8.665 5.895 -5.274 1.00 86.25 106 GLY A O 1
ATOM 836 N N . ARG A 1 107 ? 8.921 6.246 -3.082 1.00 85.06 107 ARG A N 1
ATOM 837 C CA . ARG A 1 107 ? 9.849 7.372 -3.165 1.00 85.06 107 ARG A CA 1
ATOM 838 C C . ARG A 1 107 ? 11.103 7.052 -2.370 1.00 85.06 107 ARG A C 1
ATOM 840 O O . ARG A 1 107 ? 11.072 6.273 -1.418 1.00 85.06 107 ARG A O 1
ATOM 847 N N . THR A 1 108 ? 12.220 7.683 -2.711 1.00 82.31 108 THR A N 1
ATOM 848 C CA . THR A 1 108 ? 13.526 7.382 -2.090 1.00 82.31 108 THR A CA 1
ATOM 849 C C . THR A 1 108 ? 13.551 7.567 -0.567 1.00 82.31 108 THR A C 1
ATOM 851 O O . THR A 1 108 ? 14.324 6.906 0.124 1.00 82.31 108 THR A O 1
ATOM 854 N N . TRP A 1 109 ? 12.681 8.415 -0.014 1.00 81.81 109 TRP A N 1
ATOM 855 C CA . TRP A 1 109 ? 12.555 8.651 1.427 1.00 81.81 109 TRP A CA 1
ATOM 856 C C . TRP A 1 109 ? 11.509 7.777 2.135 1.00 81.81 109 TRP A C 1
ATOM 858 O O . TRP A 1 109 ? 11.360 7.899 3.348 1.00 81.81 109 TRP A O 1
ATOM 868 N N . ASP A 1 110 ? 10.809 6.869 1.446 1.00 83.12 110 ASP A N 1
ATOM 869 C CA . ASP A 1 110 ? 9.724 6.087 2.060 1.00 83.12 110 ASP A CA 1
ATOM 870 C C . ASP A 1 110 ? 10.174 5.108 3.143 1.00 83.12 110 ASP A C 1
ATOM 872 O O . ASP A 1 110 ? 9.384 4.761 4.024 1.00 83.12 110 ASP A O 1
ATOM 876 N N . ARG A 1 111 ? 11.445 4.711 3.103 1.00 81.81 111 ARG A N 1
ATOM 877 C CA . ARG A 1 111 ? 12.088 3.866 4.115 1.00 81.81 111 ARG A CA 1
ATOM 878 C C . ARG A 1 111 ? 12.452 4.609 5.391 1.00 81.81 111 ARG A C 1
ATOM 880 O O . ARG A 1 111 ? 12.852 3.973 6.363 1.00 81.81 111 ARG A O 1
ATOM 887 N N . ARG A 1 112 ? 12.378 5.943 5.394 1.00 78.00 112 ARG A N 1
ATOM 888 C CA . ARG A 1 112 ? 12.698 6.707 6.596 1.00 78.00 112 ARG A CA 1
ATOM 889 C C . ARG A 1 112 ? 11.650 6.382 7.666 1.00 78.00 112 ARG A C 1
ATOM 891 O O . ARG A 1 112 ? 10.452 6.463 7.382 1.00 78.00 112 ARG A O 1
ATOM 898 N N . PRO A 1 113 ? 12.072 5.999 8.882 1.00 63.00 113 PRO A N 1
ATOM 899 C CA . PRO A 1 113 ? 11.147 5.836 9.992 1.00 63.00 113 PRO A CA 1
ATOM 900 C C . PRO A 1 113 ? 10.447 7.169 10.273 1.00 63.00 113 PRO A C 1
ATOM 902 O O . PRO A 1 113 ? 11.021 8.222 10.003 1.00 63.00 113 PRO A O 1
ATOM 905 N N . ARG A 1 114 ? 9.207 7.088 10.786 1.00 62.72 114 ARG A N 1
ATOM 906 C CA . ARG A 1 114 ? 8.270 8.200 11.050 1.00 62.72 114 ARG A CA 1
ATOM 907 C C . ARG A 1 114 ? 8.943 9.574 11.084 1.00 62.72 114 ARG A C 1
ATOM 909 O O . ARG A 1 114 ? 9.475 9.985 12.115 1.00 62.72 114 ARG A O 1
ATOM 916 N N . ASP A 1 115 ? 8.838 10.300 9.977 1.00 58.69 115 ASP A N 1
ATOM 917 C CA . ASP A 1 115 ? 9.114 11.727 9.985 1.00 58.69 115 ASP A CA 1
ATOM 918 C C . ASP A 1 115 ? 7.961 12.420 10.713 1.00 58.69 115 ASP A C 1
ATOM 920 O O . ASP A 1 115 ? 6.907 12.675 10.132 1.00 58.69 115 ASP A O 1
ATOM 924 N N . ARG A 1 116 ? 8.140 12.663 12.018 1.00 57.19 116 ARG A N 1
ATOM 925 C CA . ARG A 1 116 ? 7.123 13.264 12.899 1.00 57.19 116 ARG A CA 1
ATOM 926 C C . ARG A 1 116 ? 6.650 14.653 12.433 1.00 57.19 116 ARG A C 1
ATOM 928 O O . ARG A 1 116 ? 5.701 15.169 13.010 1.00 57.19 116 ARG A O 1
ATOM 935 N N . SER A 1 117 ? 7.282 15.241 11.414 1.00 54.00 117 SER A N 1
ATOM 936 C CA . SER A 1 117 ? 6.861 16.503 10.801 1.00 54.00 117 SER A CA 1
ATOM 937 C C . SER A 1 117 ? 5.663 16.375 9.847 1.00 54.00 117 SER A C 1
ATOM 939 O O . SER A 1 117 ? 5.011 17.375 9.553 1.00 54.00 117 SER A O 1
ATOM 941 N N . CYS A 1 118 ? 5.329 15.168 9.375 1.00 57.94 118 CYS A N 1
ATOM 942 C CA . CYS A 1 118 ? 4.165 14.949 8.516 1.00 57.94 118 CYS A CA 1
ATOM 943 C C . CYS A 1 118 ? 2.863 14.933 9.332 1.00 57.94 118 CYS A C 1
ATOM 945 O O . CYS A 1 118 ? 2.765 14.246 10.337 1.00 57.94 118 CYS A O 1
ATOM 947 N N . GLN A 1 119 ? 1.824 15.643 8.889 1.00 58.84 119 GLN A N 1
ATOM 948 C CA . GLN A 1 119 ? 0.531 15.681 9.598 1.00 58.84 119 GLN A CA 1
ATOM 949 C C . GLN A 1 119 ? -0.268 14.366 9.498 1.00 58.84 119 GLN A C 1
ATOM 951 O O . GLN A 1 119 ? -1.201 14.158 10.269 1.00 58.84 119 GLN A O 1
ATOM 956 N N . PHE A 1 120 ? 0.112 13.456 8.592 1.00 69.75 120 PHE A N 1
ATOM 957 C CA . PHE A 1 120 ? -0.594 12.197 8.347 1.00 69.75 120 PHE A CA 1
ATOM 958 C C . PHE A 1 120 ? 0.357 11.011 8.439 1.00 69.75 120 PHE A C 1
ATOM 960 O O . PHE A 1 120 ? 1.302 10.898 7.656 1.00 69.75 120 PHE A O 1
ATOM 967 N N . PHE A 1 121 ? 0.072 10.098 9.367 1.00 79.25 121 PHE A N 1
ATOM 968 C CA . PHE A 1 121 ? 0.847 8.877 9.551 1.00 79.25 121 PHE A CA 1
ATOM 969 C C . PHE A 1 121 ? 0.014 7.661 9.177 1.00 79.25 121 PHE A C 1
ATOM 971 O O . PHE A 1 121 ? -1.059 7.474 9.755 1.00 79.25 121 PHE A O 1
ATOM 978 N N . PRO A 1 122 ? 0.500 6.805 8.264 1.00 87.69 122 PRO A N 1
ATOM 979 C CA . PRO A 1 122 ? -0.137 5.521 8.058 1.00 87.69 122 PRO A CA 1
ATOM 980 C C . PRO A 1 122 ? -0.023 4.697 9.341 1.00 87.69 122 PRO A C 1
ATOM 982 O O . PRO A 1 122 ? 1.021 4.674 10.004 1.00 87.69 122 PRO A O 1
ATOM 985 N N . VAL A 1 123 ? -1.107 4.012 9.693 1.00 89.75 123 VAL A N 1
ATOM 986 C CA . VAL A 1 123 ? -1.103 3.038 10.781 1.00 89.75 123 VAL A CA 1
ATOM 987 C C . VAL A 1 123 ? -0.245 1.846 10.381 1.00 89.75 123 VAL A C 1
ATOM 989 O O . VAL A 1 123 ? 0.608 1.436 11.162 1.00 89.75 123 VAL A O 1
ATOM 992 N N . LEU A 1 124 ? -0.404 1.354 9.150 1.00 92.69 124 LEU A N 1
ATOM 993 C CA . LEU A 1 124 ? 0.430 0.304 8.564 1.00 92.69 124 LEU A CA 1
ATOM 994 C C . LEU A 1 124 ? 1.107 0.827 7.301 1.00 92.69 124 LEU A C 1
ATOM 996 O O . LEU A 1 124 ? 0.448 1.453 6.472 1.00 92.69 124 LEU A O 1
ATOM 1000 N N . LYS A 1 125 ? 2.401 0.539 7.139 1.00 93.31 125 LYS A N 1
ATOM 1001 C CA . LYS A 1 125 ? 3.160 0.864 5.929 1.00 93.31 125 LYS A CA 1
ATOM 1002 C C . LYS A 1 125 ? 3.959 -0.347 5.466 1.00 93.31 125 LYS A C 1
ATOM 1004 O O . LYS A 1 125 ? 4.797 -0.859 6.208 1.00 93.31 125 LYS A O 1
ATOM 1009 N N . VAL A 1 126 ? 3.721 -0.764 4.231 1.00 94.69 126 VAL A N 1
ATOM 1010 C CA . VAL A 1 126 ? 4.403 -1.877 3.567 1.00 94.69 126 VAL A CA 1
ATOM 1011 C C . VAL A 1 126 ? 5.077 -1.356 2.303 1.00 94.69 126 VAL A C 1
ATOM 1013 O O . VAL A 1 126 ? 4.476 -0.594 1.550 1.00 94.69 126 VAL A O 1
ATOM 1016 N N . ILE A 1 127 ? 6.316 -1.777 2.068 1.00 94.25 127 ILE A N 1
ATOM 1017 C CA . ILE A 1 127 ? 7.044 -1.568 0.814 1.00 94.25 127 ILE A CA 1
ATOM 1018 C C . ILE A 1 127 ? 7.219 -2.937 0.158 1.00 94.25 127 ILE A C 1
ATOM 1020 O O . ILE A 1 127 ? 7.732 -3.858 0.786 1.00 94.25 127 ILE A O 1
ATOM 1024 N N . ALA A 1 128 ? 6.789 -3.076 -1.088 1.00 94.12 128 ALA A N 1
ATOM 1025 C CA . ALA A 1 128 ? 6.777 -4.314 -1.859 1.00 94.12 128 ALA A CA 1
ATOM 1026 C C . ALA A 1 128 ? 7.436 -4.090 -3.236 1.00 94.12 128 ALA A C 1
ATOM 1028 O O . ALA A 1 128 ? 7.549 -2.941 -3.682 1.00 94.12 128 ALA A O 1
ATOM 1029 N N . PRO A 1 129 ? 7.903 -5.148 -3.924 1.00 92.31 129 PRO A N 1
ATOM 1030 C CA . PRO A 1 129 ? 8.389 -4.998 -5.294 1.00 92.31 129 PRO A CA 1
ATOM 1031 C C . PRO A 1 129 ? 7.246 -4.572 -6.239 1.00 92.31 129 PRO A C 1
ATOM 1033 O O . PRO A 1 129 ? 6.074 -4.814 -5.953 1.00 92.31 129 PRO A O 1
ATOM 1036 N N . SER A 1 130 ? 7.575 -3.933 -7.367 1.00 89.25 130 SER A N 1
ATOM 1037 C CA . SER A 1 130 ? 6.618 -3.800 -8.481 1.00 89.25 130 SER A CA 1
ATOM 1038 C C . SER A 1 130 ? 6.233 -5.175 -9.012 1.00 89.25 130 SER A C 1
ATOM 1040 O O . SER A 1 130 ? 7.025 -6.102 -8.907 1.00 89.25 130 SER A O 1
ATOM 1042 N N . GLU A 1 131 ? 5.046 -5.273 -9.609 1.00 90.06 131 GLU A N 1
ATOM 1043 C CA . GLU A 1 131 ? 4.436 -6.510 -10.120 1.00 90.06 131 GLU A CA 1
ATOM 1044 C C . GLU A 1 131 ? 3.999 -7.481 -9.012 1.00 90.06 131 GLU A C 1
ATOM 1046 O O . GLU A 1 131 ? 3.687 -8.647 -9.258 1.00 90.06 131 GLU A O 1
ATOM 1051 N N . VAL A 1 132 ? 3.922 -6.987 -7.775 1.00 92.12 132 VAL A N 1
ATOM 1052 C CA . VAL A 1 132 ? 3.306 -7.704 -6.659 1.00 92.12 132 VAL A CA 1
ATOM 1053 C C . VAL A 1 132 ? 1.805 -7.881 -6.898 1.00 92.12 132 VAL A C 1
ATOM 1055 O O . VAL A 1 132 ? 1.138 -7.011 -7.464 1.00 92.12 132 VAL A O 1
ATOM 1058 N N . VAL A 1 133 ? 1.270 -9.017 -6.461 1.00 93.06 133 VAL A N 1
ATOM 1059 C CA . VAL A 1 133 ? -0.157 -9.336 -6.559 1.00 93.06 133 VAL A CA 1
ATOM 1060 C C . VAL A 1 133 ? -0.889 -8.817 -5.316 1.00 93.06 133 VAL A C 1
ATOM 1062 O O . VAL A 1 133 ? -0.304 -8.680 -4.239 1.00 93.06 133 VAL A O 1
ATOM 1065 N N . MET A 1 134 ? -2.169 -8.470 -5.460 1.00 92.56 134 MET A N 1
ATOM 1066 C CA . MET A 1 134 ? -2.976 -7.936 -4.355 1.00 92.56 134 MET A CA 1
ATOM 1067 C C . MET A 1 134 ? -3.042 -8.871 -3.134 1.00 92.56 134 MET A C 1
ATOM 1069 O O . MET A 1 134 ? -3.016 -8.380 -2.003 1.00 92.56 134 MET A O 1
ATOM 1073 N N . ASP A 1 135 ? -3.058 -10.189 -3.329 1.00 93.50 135 ASP A N 1
ATOM 1074 C CA . ASP A 1 135 ? -3.077 -11.176 -2.242 1.00 93.50 135 ASP A CA 1
ATOM 1075 C C . ASP A 1 135 ? -1.804 -11.134 -1.371 1.00 93.50 135 ASP A C 1
ATOM 1077 O O . ASP A 1 135 ? -1.879 -11.146 -0.138 1.00 93.50 135 ASP A O 1
ATOM 1081 N N . ASP A 1 136 ? -0.633 -10.989 -1.996 1.00 94.56 136 ASP A N 1
ATOM 1082 C CA . ASP A 1 136 ? 0.650 -10.796 -1.327 1.00 94.56 136 ASP A CA 1
ATOM 1083 C C . ASP A 1 136 ? 0.607 -9.500 -0.493 1.00 94.56 136 ASP A C 1
ATOM 1085 O O . ASP A 1 136 ? 1.034 -9.501 0.664 1.00 94.56 136 ASP A O 1
ATOM 1089 N N . ILE A 1 137 ? 0.018 -8.410 -1.008 1.00 94.81 137 ILE A N 1
ATOM 1090 C CA . ILE A 1 137 ? -0.190 -7.173 -0.229 1.00 94.81 137 ILE A CA 1
ATOM 1091 C C . ILE A 1 137 ? -1.093 -7.427 0.985 1.00 94.81 137 ILE A C 1
ATOM 1093 O O . ILE A 1 137 ? -0.768 -6.978 2.087 1.00 94.81 137 ILE A O 1
ATOM 1097 N N . GLY A 1 138 ? -2.188 -8.173 0.824 1.00 93.94 138 GLY A N 1
ATOM 1098 C CA . GLY A 1 138 ? -3.072 -8.560 1.929 1.00 93.94 138 GLY A CA 1
ATOM 1099 C C . GLY A 1 138 ? -2.332 -9.334 3.025 1.00 93.94 138 GLY A C 1
ATOM 1100 O O . GLY A 1 138 ? -2.444 -9.014 4.215 1.00 93.94 138 GLY A O 1
ATOM 1101 N N . ALA A 1 139 ? -1.500 -10.302 2.635 1.00 94.12 139 ALA A N 1
ATOM 1102 C CA . ALA A 1 139 ? -0.664 -11.068 3.555 1.00 94.12 139 ALA A CA 1
ATOM 1103 C C . ALA A 1 139 ? 0.374 -10.192 4.277 1.00 94.12 139 ALA A C 1
ATOM 1105 O O . ALA A 1 139 ? 0.558 -10.327 5.491 1.00 94.12 139 ALA A O 1
ATOM 1106 N N . LEU A 1 140 ? 1.024 -9.267 3.566 1.00 95.69 140 LEU A N 1
ATOM 1107 C CA . LEU A 1 140 ? 1.985 -8.333 4.153 1.00 95.69 140 LEU A CA 1
ATOM 1108 C C . LEU A 1 140 ? 1.323 -7.369 5.142 1.00 95.69 140 LEU A C 1
ATOM 1110 O O . LEU A 1 140 ? 1.868 -7.144 6.221 1.00 95.69 140 LEU A O 1
ATOM 1114 N N . LEU A 1 141 ? 0.132 -6.848 4.835 1.00 94.75 141 LEU A N 1
ATOM 1115 C CA . LEU A 1 141 ? -0.609 -5.961 5.737 1.00 94.75 141 LEU A CA 1
ATOM 1116 C C . LEU A 1 141 ? -0.978 -6.647 7.056 1.00 94.75 141 LEU A C 1
ATOM 1118 O O . LEU A 1 141 ? -0.909 -6.015 8.105 1.00 94.75 141 LEU A O 1
ATOM 1122 N N . ARG A 1 142 ? -1.315 -7.942 7.033 1.00 93.00 142 ARG A N 1
ATOM 1123 C CA . ARG A 1 142 ? -1.583 -8.719 8.257 1.00 93.00 142 ARG A CA 1
ATOM 1124 C C . ARG A 1 142 ? -0.333 -8.979 9.101 1.00 93.00 142 ARG A C 1
ATOM 1126 O O . ARG A 1 142 ? -0.447 -9.131 10.312 1.00 93.00 142 ARG A O 1
ATOM 1133 N N . ARG A 1 143 ? 0.845 -9.039 8.472 1.00 92.44 143 ARG A N 1
ATOM 1134 C CA . ARG A 1 143 ? 2.148 -9.182 9.148 1.00 92.44 143 ARG A CA 1
ATOM 1135 C C . ARG A 1 143 ? 2.698 -7.845 9.654 1.00 92.44 143 ARG A C 1
ATOM 1137 O O . ARG A 1 143 ? 3.562 -7.838 10.528 1.00 92.44 143 ARG A O 1
ATOM 1144 N N . ALA A 1 144 ? 2.251 -6.728 9.081 1.00 91.25 144 ALA A N 1
ATOM 1145 C CA . ALA A 1 144 ? 2.748 -5.403 9.415 1.00 91.25 144 ALA A CA 1
ATOM 1146 C C . ALA A 1 144 ? 2.356 -4.996 10.843 1.00 91.25 144 ALA A C 1
ATOM 1148 O O . ALA A 1 144 ? 1.234 -5.213 11.297 1.00 91.25 144 ALA A O 1
ATOM 1149 N N . VAL A 1 145 ? 3.294 -4.355 11.541 1.00 88.69 145 VAL A N 1
ATOM 1150 C CA . VAL A 1 145 ? 3.088 -3.861 12.906 1.00 88.69 145 VAL A CA 1
ATOM 1151 C C . VAL A 1 145 ? 2.749 -2.370 12.860 1.00 88.69 145 VAL A C 1
ATOM 1153 O O . VAL A 1 145 ? 3.466 -1.612 12.196 1.00 88.69 145 VAL A O 1
ATOM 1156 N N . PRO A 1 146 ? 1.708 -1.911 13.584 1.00 87.25 146 PRO A N 1
ATOM 1157 C CA . PRO A 1 146 ? 1.362 -0.501 13.645 1.00 87.25 146 PRO A CA 1
ATOM 1158 C C . PRO A 1 146 ? 2.549 0.406 13.979 1.00 87.25 146 PRO A C 1
ATOM 1160 O O . PRO A 1 146 ? 3.249 0.219 14.974 1.00 87.25 146 PRO A O 1
ATOM 1163 N N . GLY A 1 147 ? 2.767 1.419 13.142 1.00 81.94 147 GLY A N 1
ATOM 1164 C CA . GLY A 1 147 ? 3.847 2.393 13.307 1.00 81.94 147 GLY A CA 1
ATOM 1165 C C . GLY A 1 147 ? 5.240 1.945 12.866 1.00 81.94 147 GLY A C 1
ATOM 1166 O O . GLY A 1 147 ? 6.169 2.747 12.981 1.00 81.94 147 GLY A O 1
ATOM 1167 N N . GLN A 1 148 ? 5.389 0.730 12.337 1.00 87.94 148 GLN A N 1
ATOM 1168 C CA . GLN A 1 148 ? 6.619 0.250 11.709 1.00 87.94 148 GLN A CA 1
ATOM 1169 C C . GLN A 1 148 ? 6.478 0.215 10.182 1.00 87.94 148 GLN A C 1
ATOM 1171 O O . GLN A 1 148 ? 5.373 0.138 9.644 1.00 87.94 148 GLN A O 1
ATOM 1176 N N . VAL A 1 149 ? 7.614 0.281 9.486 1.00 90.88 149 VAL A N 1
ATOM 1177 C CA . VAL A 1 149 ? 7.681 0.083 8.033 1.00 90.88 149 VAL A CA 1
ATOM 1178 C C . VAL A 1 149 ? 8.104 -1.356 7.770 1.00 90.88 149 VAL A C 1
ATOM 1180 O O . VAL A 1 149 ? 9.199 -1.751 8.167 1.00 90.88 149 VAL A O 1
ATOM 1183 N N . LEU A 1 150 ? 7.256 -2.128 7.095 1.00 93.06 150 LEU A N 1
ATOM 1184 C CA . LEU A 1 150 ? 7.595 -3.468 6.623 1.00 93.06 150 LEU A CA 1
ATOM 1185 C C . LEU A 1 150 ? 8.186 -3.373 5.210 1.00 93.06 150 LEU A C 1
ATOM 1187 O O . LEU A 1 150 ? 7.451 -3.189 4.243 1.00 93.06 150 LEU A O 1
ATOM 1191 N N . ASP A 1 151 ? 9.510 -3.477 5.087 1.00 92.44 151 ASP A N 1
ATOM 1192 C CA . ASP A 1 151 ? 10.210 -3.475 3.792 1.00 92.44 151 ASP A CA 1
ATOM 1193 C C . ASP A 1 151 ? 10.318 -4.899 3.226 1.00 92.44 151 ASP A C 1
ATOM 1195 O O . ASP A 1 151 ? 11.329 -5.584 3.387 1.00 92.44 151 ASP A O 1
ATOM 1199 N N . ALA A 1 152 ? 9.250 -5.348 2.569 1.00 92.75 152 ALA A N 1
ATOM 1200 C CA . ALA A 1 152 ? 9.168 -6.647 1.910 1.00 92.75 152 ALA A CA 1
ATOM 1201 C C . ALA A 1 152 ? 9.788 -6.655 0.502 1.00 92.75 152 ALA A C 1
ATOM 1203 O O . ALA A 1 152 ? 9.982 -7.723 -0.076 1.00 92.75 152 ALA A O 1
ATOM 1204 N N . ALA A 1 153 ? 10.183 -5.499 -0.045 1.00 88.12 153 ALA A N 1
ATOM 1205 C CA . ALA A 1 153 ? 10.874 -5.413 -1.336 1.00 88.12 153 ALA A CA 1
ATOM 1206 C C . ALA A 1 153 ? 12.221 -6.162 -1.359 1.00 88.12 153 ALA A C 1
ATOM 1208 O O . ALA A 1 153 ? 12.776 -6.418 -2.425 1.00 88.12 153 ALA A O 1
ATOM 1209 N N . ARG A 1 154 ? 12.748 -6.533 -0.184 1.00 85.94 154 ARG A N 1
ATOM 1210 C CA . ARG A 1 154 ? 13.986 -7.308 -0.016 1.00 85.94 154 ARG A CA 1
ATOM 1211 C C . ARG A 1 154 ? 13.749 -8.772 0.372 1.00 85.94 154 ARG A C 1
ATOM 1213 O O . ARG A 1 154 ? 14.719 -9.513 0.532 1.00 85.94 154 ARG A O 1
ATOM 1220 N N . GLU A 1 155 ? 12.498 -9.202 0.539 1.00 91.00 155 GLU A N 1
ATOM 1221 C CA . GLU A 1 155 ? 12.173 -10.596 0.853 1.00 91.00 155 GLU A CA 1
ATOM 1222 C C . GLU A 1 155 ? 12.420 -11.477 -0.378 1.00 91.00 155 GLU A C 1
ATOM 1224 O O . GLU A 1 155 ? 11.732 -11.357 -1.391 1.00 91.00 155 GLU A O 1
ATOM 1229 N N . LYS A 1 156 ? 13.405 -12.382 -0.286 1.00 88.06 156 LYS A N 1
ATOM 1230 C CA . LYS A 1 156 ? 13.829 -13.241 -1.406 1.00 88.06 156 LYS A CA 1
ATOM 1231 C C . LYS A 1 156 ? 12.670 -14.024 -2.015 1.00 88.06 156 LYS A C 1
ATOM 1233 O O . LYS A 1 156 ? 12.554 -14.064 -3.234 1.00 88.06 156 LYS A O 1
ATOM 1238 N N . ASP A 1 157 ? 11.807 -14.597 -1.179 1.00 89.31 157 ASP A N 1
ATOM 1239 C CA . ASP A 1 157 ? 10.696 -15.431 -1.642 1.00 89.31 157 ASP A CA 1
ATOM 1240 C C . ASP A 1 157 ? 9.639 -14.610 -2.382 1.00 89.31 157 ASP A C 1
ATOM 1242 O O . ASP A 1 157 ? 9.132 -15.044 -3.414 1.00 89.31 157 ASP A O 1
ATOM 1246 N N . LEU A 1 158 ? 9.325 -13.407 -1.889 1.00 89.75 158 LEU A N 1
ATOM 1247 C CA . LEU A 1 158 ? 8.379 -12.507 -2.546 1.00 89.75 158 LEU A CA 1
ATOM 1248 C C . LEU A 1 158 ? 8.935 -12.017 -3.886 1.00 89.75 158 LEU A C 1
ATOM 1250 O O . LEU A 1 158 ? 8.229 -12.037 -4.892 1.00 89.75 158 LEU A O 1
ATOM 1254 N N . VAL A 1 159 ? 10.214 -11.636 -3.920 1.00 88.31 159 VAL A N 1
ATOM 1255 C CA . VAL A 1 159 ? 10.897 -11.230 -5.154 1.00 88.31 159 VAL A CA 1
ATOM 1256 C C . VAL A 1 159 ? 10.939 -12.384 -6.155 1.00 88.31 159 VAL A C 1
ATOM 1258 O O . VAL A 1 159 ? 10.617 -12.179 -7.319 1.00 88.31 159 VAL A O 1
ATOM 1261 N N . ALA A 1 160 ? 11.261 -13.603 -5.719 1.00 86.31 160 ALA A N 1
ATOM 1262 C CA . ALA A 1 160 ? 11.276 -14.781 -6.583 1.00 86.31 160 ALA A CA 1
ATOM 1263 C C . ALA A 1 160 ? 9.889 -15.082 -7.172 1.00 86.31 160 ALA A C 1
ATOM 1265 O O . ALA A 1 160 ? 9.779 -15.297 -8.379 1.00 86.31 160 ALA A O 1
ATOM 1266 N N . ARG A 1 161 ? 8.824 -15.030 -6.356 1.00 87.25 161 ARG A N 1
ATOM 1267 C CA . ARG A 1 161 ? 7.440 -15.178 -6.841 1.00 87.25 161 ARG A CA 1
ATOM 1268 C C . ARG A 1 161 ? 7.084 -14.101 -7.859 1.00 87.25 161 ARG A C 1
ATOM 1270 O O . ARG A 1 161 ? 6.546 -14.418 -8.914 1.00 87.25 161 ARG A O 1
ATOM 1277 N N . THR A 1 162 ? 7.432 -12.853 -7.572 1.00 86.19 162 THR A N 1
ATOM 1278 C CA . THR A 1 162 ? 7.173 -11.714 -8.461 1.00 86.19 162 THR A CA 1
ATOM 1279 C C . THR A 1 162 ? 7.886 -11.891 -9.804 1.00 86.19 162 THR A C 1
ATOM 1281 O O . THR A 1 162 ? 7.245 -11.865 -10.847 1.00 86.19 162 THR A O 1
ATOM 1284 N N . LEU A 1 163 ? 9.184 -12.211 -9.788 1.00 83.38 163 LEU A N 1
ATOM 1285 C CA . LEU A 1 163 ? 9.976 -12.475 -10.996 1.00 83.38 163 LEU A CA 1
ATOM 1286 C C . LEU A 1 163 ? 9.478 -13.686 -11.795 1.00 83.38 163 LEU A C 1
ATOM 1288 O O . LEU A 1 163 ? 9.592 -13.694 -13.014 1.00 83.38 163 LEU A O 1
ATOM 1292 N N . SER A 1 164 ? 8.941 -14.712 -11.127 1.00 81.06 164 SER A N 1
ATOM 1293 C CA . SER A 1 164 ? 8.373 -15.884 -11.807 1.00 81.06 164 SER A CA 1
ATOM 1294 C C . SER A 1 164 ? 7.045 -15.593 -12.508 1.00 81.06 164 SER A C 1
ATOM 1296 O O . SER A 1 164 ? 6.674 -16.309 -13.436 1.00 81.06 164 SER A O 1
ATOM 1298 N N . ARG A 1 165 ? 6.328 -14.560 -12.050 1.00 74.12 165 ARG A N 1
ATOM 1299 C CA . ARG A 1 165 ? 5.028 -14.141 -12.582 1.00 74.12 165 ARG A CA 1
ATOM 1300 C C . ARG A 1 165 ? 5.155 -13.059 -13.632 1.00 74.12 165 ARG A C 1
ATOM 1302 O O . ARG A 1 165 ? 4.294 -13.017 -14.501 1.00 74.12 165 ARG A O 1
ATOM 1309 N N . ALA A 1 166 ? 6.194 -12.226 -13.541 1.00 60.72 166 ALA A N 1
ATOM 1310 C CA . ALA A 1 166 ? 6.542 -11.233 -14.538 1.00 60.72 166 ALA A CA 1
ATOM 1311 C C . ALA A 1 166 ? 6.537 -11.907 -15.919 1.00 60.72 166 ALA A C 1
ATOM 1313 O O . ALA A 1 166 ? 7.457 -12.670 -16.242 1.00 60.72 166 ALA A O 1
ATOM 1314 N N . PRO A 1 167 ? 5.510 -11.667 -16.758 1.00 52.06 167 PRO A N 1
ATOM 1315 C CA . PRO A 1 167 ? 5.612 -12.019 -18.155 1.00 52.06 167 PRO A CA 1
ATOM 1316 C C . PRO A 1 167 ? 6.791 -11.224 -18.712 1.00 52.06 167 PRO A C 1
ATOM 1318 O O . PRO A 1 167 ? 7.278 -10.272 -18.106 1.00 52.06 167 PRO A O 1
ATOM 1321 N N . SER A 1 168 ? 7.245 -11.575 -19.901 1.00 46.19 168 SER A N 1
ATOM 1322 C CA . SER A 1 168 ? 8.314 -10.908 -20.646 1.00 46.19 168 SER A CA 1
ATOM 1323 C C . SER A 1 168 ? 7.976 -9.452 -21.050 1.00 46.19 168 SER A C 1
ATOM 1325 O O . SER A 1 168 ? 8.325 -9.011 -22.143 1.00 46.19 168 SER A O 1
ATOM 1327 N N . HIS A 1 169 ? 7.272 -8.691 -20.212 1.00 44.06 169 HIS A N 1
ATOM 1328 C CA . HIS A 1 169 ? 6.950 -7.286 -20.365 1.00 44.06 169 HIS A CA 1
ATOM 1329 C C . HIS A 1 169 ? 8.194 -6.440 -20.106 1.00 44.06 169 HIS A C 1
ATOM 1331 O O . HIS A 1 169 ? 8.381 -5.815 -19.071 1.00 44.06 169 HIS A O 1
ATOM 1337 N N . GLY A 1 170 ? 9.052 -6.406 -21.124 1.00 44.91 170 GLY A N 1
ATOM 1338 C CA . GLY A 1 170 ? 9.930 -5.274 -21.354 1.00 44.91 170 GLY A CA 1
ATOM 1339 C C . GLY A 1 170 ? 11.028 -5.101 -20.313 1.00 44.91 170 GLY A C 1
ATOM 1340 O O . GLY A 1 170 ? 11.202 -4.013 -19.768 1.00 44.91 170 GLY A O 1
ATOM 1341 N N . LEU A 1 171 ? 11.914 -6.092 -20.194 1.00 38.00 171 LEU A N 1
ATOM 1342 C CA . LEU A 1 171 ? 13.312 -5.676 -20.258 1.00 38.00 171 LEU A CA 1
ATOM 1343 C C . LEU A 1 171 ? 13.438 -4.931 -21.599 1.00 38.00 171 LEU A C 1
ATOM 1345 O O . LEU A 1 171 ? 13.198 -5.564 -22.634 1.00 38.00 171 LEU A O 1
ATOM 1349 N N . PRO A 1 172 ? 13.767 -3.620 -21.648 1.00 39.69 172 PRO A N 1
ATOM 1350 C CA . PRO A 1 172 ? 14.333 -3.102 -22.883 1.00 39.69 172 PRO A CA 1
ATOM 1351 C C . PRO A 1 172 ? 15.447 -4.087 -23.237 1.00 39.69 172 PRO A C 1
ATOM 1353 O O . PRO A 1 172 ? 16.177 -4.484 -22.316 1.00 39.69 172 PRO A O 1
ATOM 1356 N N . PRO A 1 173 ? 15.542 -4.566 -24.494 1.00 38.91 173 PRO A N 1
ATOM 1357 C CA . PRO A 1 173 ? 16.628 -5.451 -24.859 1.00 38.91 173 PRO A CA 1
ATOM 1358 C C . PRO A 1 173 ? 17.870 -4.776 -24.320 1.00 38.91 173 PRO A C 1
ATOM 1360 O O . PRO A 1 173 ? 18.098 -3.594 -24.598 1.00 38.91 173 PRO A O 1
ATOM 1363 N N . TYR A 1 174 ? 18.599 -5.481 -23.456 1.00 38.12 174 TYR A N 1
ATOM 1364 C CA . TYR A 1 174 ? 19.931 -5.061 -23.100 1.00 38.12 174 TYR A CA 1
ATOM 1365 C C . TYR A 1 174 ? 20.592 -4.917 -24.465 1.00 38.12 174 TYR A C 1
ATOM 1367 O O . TYR A 1 174 ? 20.881 -5.920 -25.123 1.00 38.12 174 TYR A O 1
ATOM 1375 N N . ARG A 1 175 ? 20.717 -3.678 -24.967 1.00 39.66 175 ARG A N 1
ATOM 1376 C CA . ARG A 1 175 ? 21.633 -3.360 -26.046 1.00 39.66 175 ARG A CA 1
ATOM 1377 C C . ARG A 1 175 ? 22.951 -3.694 -25.387 1.00 39.66 175 ARG A C 1
ATOM 1379 O O . ARG A 1 175 ? 23.576 -2.856 -24.747 1.00 39.66 175 ARG A O 1
ATOM 1386 N N . ARG A 1 176 ? 23.334 -4.968 -25.489 1.00 39.19 176 ARG A N 1
ATOM 1387 C CA . ARG A 1 176 ? 24.714 -5.382 -25.554 1.00 39.19 176 ARG A CA 1
ATOM 1388 C C . ARG A 1 176 ? 25.206 -4.506 -26.681 1.00 39.19 176 ARG A C 1
ATOM 1390 O O . ARG A 1 176 ? 24.904 -4.775 -27.840 1.00 39.19 176 ARG A O 1
ATOM 1397 N N . GLY A 1 177 ? 25.752 -3.352 -26.305 1.00 37.38 177 GLY A N 1
ATOM 1398 C CA . GLY A 1 177 ? 26.383 -2.463 -27.238 1.00 37.38 177 GLY A CA 1
ATOM 1399 C C . GLY A 1 177 ? 27.343 -3.372 -27.959 1.00 37.38 177 GLY A C 1
ATOM 1400 O O . GLY A 1 177 ? 28.305 -3.862 -27.370 1.00 37.38 177 GLY A O 1
ATOM 1401 N N . SER A 1 178 ? 27.032 -3.671 -29.213 1.00 39.12 178 SER A N 1
ATOM 1402 C CA . SER A 1 178 ? 28.080 -3.826 -30.180 1.00 39.12 178 SER A CA 1
ATOM 1403 C C . SER A 1 178 ? 28.897 -2.554 -29.999 1.00 39.12 178 SER A C 1
ATOM 1405 O O . SER A 1 178 ? 28.518 -1.484 -30.472 1.00 39.12 178 SER A O 1
ATOM 1407 N N . MET A 1 179 ? 29.982 -2.651 -29.234 1.00 42.38 179 MET A N 1
ATOM 1408 C CA . MET A 1 179 ? 31.174 -1.888 -29.531 1.00 42.38 179 MET A CA 1
ATOM 1409 C C . MET A 1 179 ? 31.565 -2.322 -30.943 1.00 42.38 179 MET A C 1
ATOM 1411 O O . MET A 1 179 ? 32.458 -3.136 -31.150 1.00 42.38 179 MET A O 1
ATOM 1415 N N . SER A 1 180 ? 30.830 -1.826 -31.935 1.00 46.59 180 SER A N 1
ATOM 1416 C CA . SER A 1 180 ? 31.406 -1.522 -33.220 1.00 46.59 180 SER A CA 1
ATOM 1417 C C . SER A 1 180 ? 32.447 -0.468 -32.890 1.00 46.59 180 SER A C 1
ATOM 1419 O O . SER A 1 180 ? 32.128 0.709 -32.710 1.00 46.59 180 SER A O 1
ATOM 1421 N N . LEU A 1 181 ? 33.676 -0.946 -32.682 1.00 53.94 181 LEU A N 1
ATOM 1422 C CA . LEU A 1 181 ? 34.872 -0.133 -32.812 1.00 53.94 181 LEU A CA 1
ATOM 1423 C C . LEU A 1 181 ? 34.668 0.762 -34.040 1.00 53.94 181 LEU A C 1
ATOM 1425 O O . LEU A 1 181 ? 34.217 0.249 -35.070 1.00 53.94 181 LEU A O 1
ATOM 1429 N N . PRO A 1 182 ? 34.934 2.073 -33.950 1.00 45.69 182 PRO A N 1
ATOM 1430 C CA . PRO A 1 182 ? 34.937 2.899 -35.142 1.00 45.69 182 PRO A CA 1
ATOM 1431 C C . PRO A 1 182 ? 35.887 2.244 -36.144 1.00 45.69 182 PRO A C 1
ATOM 1433 O O . PRO A 1 182 ? 37.057 2.012 -35.829 1.00 45.69 182 PRO A O 1
ATOM 1436 N N . SER A 1 183 ? 35.361 1.878 -37.317 1.00 51.97 183 SER A N 1
ATOM 1437 C CA . SER A 1 183 ? 36.193 1.415 -38.422 1.00 51.97 183 SER A CA 1
ATOM 1438 C C . SER A 1 183 ? 37.293 2.455 -38.631 1.00 51.97 183 SER A C 1
ATOM 1440 O O . SER A 1 183 ? 36.969 3.640 -38.757 1.00 51.97 183 SER A O 1
ATOM 1442 N N . PRO A 1 184 ? 38.578 2.066 -38.633 1.00 54.28 184 PRO A N 1
ATOM 1443 C CA . PRO A 1 184 ? 39.640 3.007 -38.924 1.00 54.28 184 PRO A CA 1
ATOM 1444 C C . PRO A 1 184 ? 39.410 3.547 -40.335 1.00 54.28 184 PRO A C 1
ATOM 1446 O O . PRO A 1 184 ? 39.334 2.778 -41.295 1.00 54.28 184 PRO A O 1
ATOM 1449 N N . SER A 1 185 ? 39.259 4.866 -40.450 1.00 60.78 185 SER A N 1
ATOM 1450 C CA . SER A 1 185 ? 39.226 5.540 -41.744 1.00 60.78 185 SER A CA 1
ATOM 1451 C C . SER A 1 185 ? 40.465 5.124 -42.546 1.00 60.78 185 SER A C 1
ATOM 1453 O O . SER A 1 185 ? 41.570 5.146 -41.990 1.00 60.78 185 SER A O 1
ATOM 1455 N N . PRO A 1 186 ? 40.321 4.731 -43.822 1.00 61.38 186 PRO A N 1
ATOM 1456 C CA . PRO A 1 186 ? 41.473 4.412 -44.650 1.00 61.38 186 PRO A CA 1
ATOM 1457 C C . PRO A 1 186 ? 42.375 5.648 -44.738 1.00 61.38 186 PRO A C 1
ATOM 1459 O O . PRO A 1 186 ? 41.916 6.741 -45.073 1.00 61.38 186 PRO A O 1
ATOM 1462 N N . ARG A 1 187 ? 43.655 5.483 -44.379 1.00 64.06 187 ARG A N 1
ATOM 1463 C CA . ARG A 1 187 ? 44.669 6.525 -44.577 1.00 64.06 187 ARG A CA 1
ATOM 1464 C C . ARG A 1 187 ? 44.749 6.848 -46.075 1.00 64.06 187 ARG A C 1
ATOM 1466 O O . ARG A 1 187 ? 44.743 5.906 -46.871 1.00 64.06 187 ARG A O 1
ATOM 1473 N N . PRO A 1 188 ? 44.850 8.129 -46.466 1.00 68.75 188 PRO A N 1
ATOM 1474 C CA . PRO A 1 188 ? 45.185 8.464 -47.841 1.00 68.75 188 PRO A CA 1
ATOM 1475 C C . PRO A 1 188 ? 46.567 7.879 -48.192 1.00 68.75 188 PRO A C 1
ATOM 1477 O O . PRO A 1 188 ? 47.422 7.764 -47.303 1.00 68.75 188 PRO A O 1
ATOM 1480 N N . PRO A 1 189 ? 46.780 7.453 -49.449 1.00 70.12 189 PRO A N 1
ATOM 1481 C CA . PRO A 1 189 ? 48.074 6.951 -49.887 1.00 70.12 189 PRO A CA 1
ATOM 1482 C C . PRO A 1 189 ? 49.141 8.052 -49.763 1.00 70.12 189 PRO A C 1
ATOM 1484 O O . PRO A 1 189 ? 48.807 9.232 -49.879 1.00 70.12 189 PRO A O 1
ATOM 1487 N N . PRO A 1 190 ? 50.409 7.687 -49.513 1.00 65.00 190 PRO A N 1
ATOM 1488 C CA . PRO A 1 190 ? 51.494 8.656 -49.490 1.00 65.00 190 PRO A CA 1
ATOM 1489 C C . PRO A 1 190 ? 51.654 9.285 -50.878 1.00 65.00 190 PRO A C 1
ATOM 1491 O O . PRO A 1 190 ? 51.735 8.575 -51.882 1.00 65.00 190 PRO A O 1
ATOM 1494 N N . GLU A 1 191 ? 51.693 10.614 -50.919 1.00 61.03 191 GLU A N 1
ATOM 1495 C CA . GLU A 1 191 ? 52.187 11.359 -52.073 1.00 61.03 191 GLU A CA 1
ATOM 1496 C C . GLU A 1 191 ? 53.686 11.070 -52.196 1.00 61.03 191 GLU A C 1
ATOM 1498 O O . GLU A 1 191 ? 54.453 11.279 -51.255 1.00 61.03 191 GLU A O 1
ATOM 1503 N N . TYR A 1 192 ? 54.081 10.501 -53.332 1.00 57.91 192 TYR A N 1
AT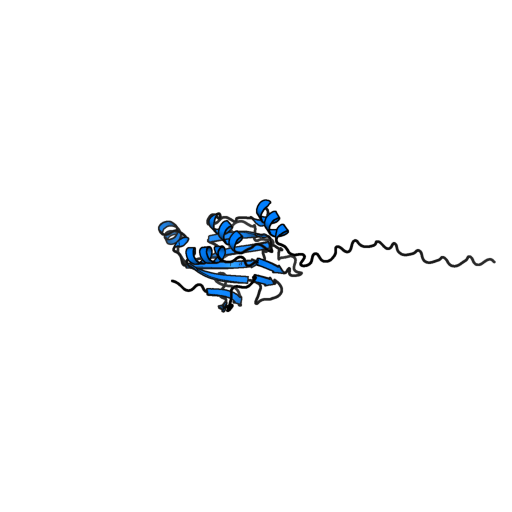OM 1504 C CA . TYR A 1 192 ? 55.481 10.386 -53.711 1.00 57.91 192 TYR A CA 1
ATOM 1505 C C . TYR A 1 192 ? 55.856 11.664 -54.467 1.00 57.91 192 TYR A C 1
ATOM 1507 O O . TYR A 1 192 ? 55.325 11.893 -55.554 1.00 57.91 192 TYR A O 1
ATOM 1515 N N . GLU A 1 193 ? 56.771 12.451 -53.904 1.00 52.53 193 GLU A N 1
ATOM 1516 C CA . GLU A 1 193 ? 57.660 13.358 -54.644 1.00 52.53 193 GLU A CA 1
ATOM 1517 C C . GLU A 1 193 ? 59.113 12.944 -54.396 1.00 52.53 193 GLU A C 1
ATOM 1519 O O . GLU A 1 193 ? 59.453 12.645 -53.225 1.00 52.53 193 GLU A O 1
#

Secondary structure (DSSP, 8-state):
-PPPEEEEEESS--SS--PEEEE-SS---EEEETT-TTSSEEEEEEEHHHHHHHHHH---EEEEEPPSSTTEEEEEEEEEE--S-HHHHHHH-GGGSEEEEEEEEEETTTTS---TTSS---SEEEEEETTEEHHHHHHHHHHPPTTSEEEGGG-HHHHHHHHHH--S--PPP--------PPPPPPPPPP--

Radius of gyration: 22.7 Å; chains: 1; bounding box: 80×33×77 Å